Protein AF-A0A7W7YJX4-F1 (afdb_monomer_lite)

Structure (mmCIF, N/CA/C/O backbone):
data_AF-A0A7W7YJX4-F1
#
_entry.id   AF-A0A7W7YJX4-F1
#
loop_
_atom_site.group_PDB
_atom_site.id
_atom_site.type_symbol
_atom_site.label_atom_id
_atom_site.label_alt_id
_atom_site.label_comp_id
_atom_site.label_asym_id
_atom_site.label_entity_id
_atom_site.label_seq_id
_atom_site.pdbx_PDB_ins_code
_atom_site.Cartn_x
_atom_site.Cartn_y
_atom_site.Cartn_z
_atom_site.occupancy
_atom_site.B_iso_or_equiv
_atom_site.auth_seq_id
_atom_site.auth_comp_id
_atom_site.auth_asym_id
_atom_site.auth_atom_id
_atom_site.pdbx_PDB_model_num
ATOM 1 N N . MET A 1 1 ? 56.963 -12.814 -89.795 1.00 58.00 1 MET A N 1
ATOM 2 C CA . MET A 1 1 ? 56.576 -13.390 -88.481 1.00 58.00 1 MET A CA 1
ATOM 3 C C . MET A 1 1 ? 56.729 -12.424 -87.302 1.00 58.00 1 MET A C 1
ATOM 5 O O . MET A 1 1 ? 55.855 -12.429 -86.449 1.00 58.00 1 MET A O 1
ATOM 9 N N . LYS A 1 2 ? 57.762 -11.563 -87.238 1.00 63.22 2 LYS A N 1
ATOM 10 C CA . LYS A 1 2 ? 57.972 -10.649 -86.092 1.00 63.22 2 LYS A CA 1
ATOM 11 C C . LYS A 1 2 ? 56.868 -9.584 -85.883 1.00 63.22 2 LYS A C 1
ATOM 13 O O . LYS A 1 2 ? 56.590 -9.249 -84.741 1.00 63.22 2 LYS A O 1
ATOM 18 N N . SER A 1 3 ? 56.194 -9.100 -86.937 1.00 68.69 3 SER A N 1
ATOM 19 C CA . SER A 1 3 ? 55.115 -8.096 -86.794 1.00 68.69 3 SER A CA 1
ATOM 20 C C . SER A 1 3 ? 53.790 -8.674 -86.276 1.00 68.69 3 SER A C 1
ATOM 22 O O . SER A 1 3 ? 53.101 -8.020 -85.501 1.00 68.69 3 SER A O 1
ATOM 24 N N . ILE A 1 4 ? 53.457 -9.917 -86.637 1.00 78.06 4 ILE A N 1
ATOM 25 C CA . ILE A 1 4 ? 52.236 -10.606 -86.178 1.00 78.06 4 ILE A CA 1
ATOM 26 C C . ILE A 1 4 ? 52.312 -10.882 -84.669 1.00 78.06 4 ILE A C 1
ATOM 28 O O . ILE A 1 4 ? 51.326 -10.713 -83.956 1.00 78.06 4 ILE A O 1
ATOM 32 N N . LEU A 1 5 ? 53.502 -11.231 -84.168 1.00 78.00 5 LEU A N 1
ATOM 33 C CA . LEU A 1 5 ? 53.732 -11.457 -82.740 1.00 78.00 5 LEU A CA 1
ATOM 34 C C . LEU A 1 5 ? 53.551 -10.170 -81.911 1.00 78.00 5 LEU A C 1
ATOM 36 O O . LEU A 1 5 ? 52.996 -10.216 -80.817 1.00 78.00 5 LEU A O 1
ATOM 40 N N . GLY A 1 6 ? 53.968 -9.017 -82.450 1.00 80.88 6 GLY A N 1
ATOM 41 C CA . GLY A 1 6 ? 53.781 -7.713 -81.804 1.00 80.88 6 GLY A CA 1
ATOM 42 C C . GLY A 1 6 ? 52.311 -7.293 -81.715 1.00 80.88 6 GLY A C 1
ATOM 43 O O . GLY A 1 6 ? 51.876 -6.803 -80.677 1.00 80.88 6 GLY A O 1
ATOM 44 N N . ILE A 1 7 ? 51.520 -7.553 -82.761 1.00 82.44 7 ILE A N 1
ATOM 45 C CA . ILE A 1 7 ? 50.076 -7.264 -82.760 1.00 82.44 7 ILE A CA 1
ATOM 46 C C . ILE A 1 7 ? 49.347 -8.153 -81.742 1.00 82.44 7 ILE A C 1
ATOM 48 O O . ILE A 1 7 ? 48.530 -7.651 -80.972 1.00 82.44 7 ILE A O 1
ATOM 52 N N . LEU A 1 8 ? 49.681 -9.446 -81.678 1.00 82.94 8 LEU A N 1
ATOM 53 C CA . LEU A 1 8 ? 49.128 -10.360 -80.671 1.00 82.94 8 LEU A CA 1
ATOM 54 C C . LEU A 1 8 ? 49.456 -9.915 -79.240 1.00 82.94 8 LEU A C 1
ATOM 56 O O . LEU A 1 8 ? 48.588 -9.974 -78.372 1.00 82.94 8 LEU A O 1
ATOM 60 N N . PHE A 1 9 ? 50.671 -9.416 -78.999 1.00 86.00 9 PHE A N 1
ATOM 61 C CA . PHE A 1 9 ? 51.060 -8.886 -77.693 1.00 86.00 9 PHE A CA 1
ATOM 62 C C . PHE A 1 9 ? 50.264 -7.627 -77.311 1.00 86.00 9 PHE A C 1
ATOM 64 O O . PHE A 1 9 ? 49.789 -7.521 -76.181 1.00 86.00 9 PHE A O 1
ATOM 71 N N . CYS A 1 10 ? 50.033 -6.707 -78.254 1.00 83.75 10 CYS A N 1
ATOM 72 C CA . CYS A 1 10 ? 49.199 -5.525 -78.014 1.00 83.75 10 CYS A CA 1
ATOM 73 C C . CYS A 1 10 ? 47.734 -5.891 -77.724 1.00 83.75 10 CYS A C 1
ATOM 75 O O . CYS A 1 10 ? 47.141 -5.342 -76.797 1.00 83.75 10 CYS A O 1
ATOM 77 N N . VAL A 1 11 ? 47.155 -6.846 -78.462 1.00 85.94 11 VAL A N 1
ATOM 78 C CA . VAL A 1 11 ? 45.783 -7.325 -78.210 1.00 85.94 11 VAL A CA 1
ATOM 79 C C . VAL A 1 11 ? 45.684 -8.011 -76.845 1.00 85.94 11 VAL A C 1
ATOM 81 O O . VAL A 1 11 ? 44.721 -7.778 -76.115 1.00 85.94 11 VAL A O 1
ATOM 84 N N . ALA A 1 12 ? 46.695 -8.794 -76.457 1.00 86.81 12 ALA A N 1
ATOM 85 C CA . ALA A 1 12 ? 46.754 -9.418 -75.138 1.00 86.81 12 ALA A CA 1
ATOM 86 C C . ALA A 1 12 ? 46.853 -8.381 -74.005 1.00 86.81 12 ALA A C 1
ATOM 88 O O . ALA A 1 12 ? 46.159 -8.518 -73.001 1.00 86.81 12 ALA A O 1
ATOM 89 N N . LEU A 1 13 ? 47.649 -7.317 -74.173 1.00 87.25 13 LEU A N 1
ATOM 90 C CA . LEU A 1 13 ? 47.763 -6.229 -73.193 1.00 87.25 13 LEU A CA 1
ATOM 91 C C . LEU A 1 13 ? 46.453 -5.456 -73.019 1.00 87.25 13 LEU A C 1
ATOM 93 O O . LEU A 1 13 ? 46.020 -5.220 -71.890 1.00 87.25 13 LEU A O 1
ATOM 97 N N . VAL A 1 14 ? 45.794 -5.099 -74.125 1.00 88.00 14 VAL A N 1
ATOM 98 C CA . VAL A 1 14 ? 44.499 -4.403 -74.081 1.00 88.00 14 VAL A CA 1
ATOM 99 C C . VAL A 1 14 ? 43.436 -5.310 -73.456 1.00 88.00 14 VAL A C 1
ATOM 101 O O . VAL A 1 14 ? 42.735 -4.881 -72.539 1.00 88.00 14 VAL A O 1
ATOM 104 N N . GLY A 1 15 ? 43.376 -6.583 -73.857 1.00 86.81 15 GLY A N 1
ATOM 105 C CA . GLY A 1 15 ? 42.466 -7.570 -73.274 1.00 86.81 15 GLY A CA 1
ATOM 106 C C . GLY A 1 15 ? 42.687 -7.773 -71.773 1.00 86.81 15 GLY A C 1
ATOM 107 O O . GLY A 1 15 ? 41.724 -7.789 -71.008 1.00 86.81 15 GLY A O 1
ATOM 108 N N . PHE A 1 16 ? 43.946 -7.846 -71.331 1.00 88.44 16 PHE A N 1
ATOM 109 C CA . PHE A 1 16 ? 44.288 -7.972 -69.916 1.00 88.44 16 PHE A CA 1
ATOM 110 C C . PHE A 1 16 ? 43.885 -6.727 -69.115 1.00 88.44 16 PHE A C 1
ATOM 112 O O . PHE A 1 16 ? 43.260 -6.868 -68.068 1.00 88.44 16 PHE A O 1
ATOM 119 N N . SER A 1 17 ? 44.148 -5.517 -69.627 1.00 85.69 17 SER A N 1
ATOM 120 C CA . SER A 1 17 ? 43.742 -4.267 -68.960 1.00 85.69 17 SER A CA 1
ATOM 121 C C . SER A 1 17 ? 42.221 -4.111 -68.834 1.00 85.69 17 SER A C 1
ATOM 123 O O . SER A 1 17 ? 41.718 -3.622 -67.823 1.00 85.69 17 SER A O 1
ATOM 125 N N . PHE A 1 18 ? 41.468 -4.563 -69.838 1.00 88.38 18 PHE A N 1
ATOM 126 C CA . PHE A 1 18 ? 40.011 -4.510 -69.806 1.00 88.38 18 PHE A CA 1
ATOM 127 C C . PHE A 1 18 ? 39.441 -5.554 -68.838 1.00 88.38 18 PHE A C 1
ATOM 129 O O . PHE A 1 18 ? 38.488 -5.280 -68.108 1.00 88.38 18 PHE A O 1
ATOM 136 N N . PHE A 1 19 ? 40.062 -6.735 -68.776 1.00 88.62 19 PHE A N 1
ATOM 137 C CA . PHE A 1 19 ? 39.695 -7.783 -67.832 1.00 88.62 19 PHE A CA 1
ATOM 138 C C . PHE A 1 19 ? 39.948 -7.371 -66.375 1.00 88.62 19 PHE A C 1
ATOM 140 O O . PHE A 1 19 ? 39.079 -7.582 -65.528 1.00 88.62 19 PHE A O 1
ATOM 147 N N . THR A 1 20 ? 41.092 -6.746 -66.069 1.00 87.25 20 THR A N 1
ATOM 148 C CA . THR A 1 20 ? 41.366 -6.237 -64.715 1.00 87.25 20 THR A CA 1
ATOM 149 C C . THR A 1 20 ? 40.401 -5.118 -64.334 1.00 87.25 20 THR A C 1
ATOM 151 O O . THR A 1 20 ? 39.835 -5.165 -63.246 1.00 87.25 20 THR A O 1
ATOM 154 N N . TYR A 1 21 ? 40.108 -4.190 -65.250 1.00 88.94 21 TYR A N 1
ATOM 155 C CA . TYR A 1 21 ? 39.114 -3.135 -65.030 1.00 88.94 21 TYR A CA 1
ATOM 156 C C . TYR A 1 21 ? 37.711 -3.690 -64.726 1.00 88.94 21 TYR A C 1
ATOM 158 O O . TYR A 1 21 ? 37.055 -3.254 -63.778 1.00 88.94 21 TYR A O 1
ATOM 166 N N . LEU A 1 22 ? 37.246 -4.681 -65.496 1.00 87.56 22 LEU A N 1
ATOM 167 C CA . LEU A 1 22 ? 35.957 -5.336 -65.249 1.00 87.56 22 LEU A CA 1
ATOM 168 C C . LEU A 1 22 ? 35.932 -6.073 -63.906 1.00 87.56 22 LEU A C 1
ATOM 170 O O . LEU A 1 22 ? 34.927 -6.013 -63.195 1.00 87.56 22 LEU A O 1
ATOM 174 N N . LYS A 1 23 ? 37.029 -6.747 -63.546 1.00 85.12 23 LYS A N 1
ATOM 175 C CA . LYS A 1 23 ? 37.149 -7.463 -62.273 1.00 85.12 23 LYS A CA 1
ATOM 176 C C . LYS A 1 23 ? 37.121 -6.499 -61.085 1.00 85.12 23 LYS A C 1
ATOM 178 O O . LYS A 1 23 ? 36.384 -6.753 -60.134 1.00 85.12 23 LYS A O 1
ATOM 183 N N . ASP A 1 24 ? 37.829 -5.375 -61.167 1.00 87.62 24 ASP A N 1
ATOM 184 C CA . ASP A 1 24 ? 37.809 -4.337 -60.131 1.00 87.62 24 ASP A CA 1
ATOM 185 C C . ASP A 1 24 ? 36.413 -3.722 -59.988 1.00 87.62 24 ASP A C 1
ATOM 187 O O . ASP A 1 24 ? 35.899 -3.618 -58.874 1.00 87.62 24 ASP A O 1
ATOM 191 N N . LYS A 1 25 ? 35.720 -3.436 -61.100 1.00 84.69 25 LYS A N 1
ATOM 192 C CA . LYS A 1 25 ? 34.332 -2.941 -61.066 1.00 84.69 25 LYS A CA 1
ATOM 193 C C . LYS A 1 25 ? 33.359 -3.934 -60.430 1.00 84.69 25 LYS A C 1
ATOM 195 O O . LYS A 1 25 ? 32.453 -3.525 -59.701 1.00 84.69 25 LYS A O 1
ATOM 200 N N . GLN A 1 26 ? 33.535 -5.231 -60.673 1.00 84.25 26 GLN A N 1
ATOM 201 C CA . GLN A 1 26 ? 32.725 -6.269 -60.033 1.00 84.25 26 GLN A CA 1
ATOM 202 C C . GLN A 1 26 ? 33.026 -6.396 -58.535 1.00 84.25 26 GLN A C 1
ATOM 204 O O . GLN A 1 26 ? 32.085 -6.537 -57.752 1.00 84.25 26 GLN A O 1
ATOM 209 N N . MET A 1 27 ? 34.297 -6.296 -58.129 1.00 82.81 27 MET A N 1
ATOM 210 C CA . MET A 1 27 ? 34.681 -6.337 -56.715 1.00 82.81 27 MET A CA 1
ATOM 211 C C . MET A 1 27 ? 34.204 -5.102 -55.940 1.00 82.81 27 MET A C 1
ATOM 213 O O . MET A 1 27 ? 33.687 -5.239 -54.831 1.00 82.81 27 MET A O 1
ATOM 217 N N . GLU A 1 28 ? 34.300 -3.904 -56.523 1.00 84.31 28 GLU A N 1
ATOM 218 C CA . GLU A 1 28 ? 33.730 -2.680 -55.944 1.00 84.31 28 GLU A CA 1
ATOM 219 C C . GLU A 1 28 ? 32.212 -2.827 -55.759 1.00 84.31 28 GLU A C 1
ATOM 221 O O . GLU A 1 28 ? 31.674 -2.562 -54.681 1.00 84.31 28 GLU A O 1
ATOM 226 N N . ALA A 1 29 ? 31.509 -3.329 -56.780 1.00 83.06 29 ALA A N 1
ATOM 227 C CA . ALA A 1 29 ? 30.068 -3.547 -56.710 1.00 83.06 29 ALA A CA 1
ATOM 228 C C . ALA A 1 29 ? 29.676 -4.596 -55.652 1.00 83.06 29 ALA A C 1
ATOM 230 O O . ALA A 1 29 ? 28.657 -4.427 -54.973 1.00 83.06 29 ALA A O 1
ATOM 231 N N . SER A 1 30 ? 30.461 -5.666 -55.471 1.00 83.25 30 SER A N 1
ATOM 232 C CA . SER A 1 30 ? 30.202 -6.657 -54.420 1.00 83.25 30 SER A CA 1
ATOM 233 C C . SER A 1 30 ? 30.472 -6.096 -53.025 1.00 83.25 30 SER A C 1
ATOM 235 O O . SER A 1 30 ? 29.646 -6.291 -52.135 1.00 83.25 30 SER A O 1
ATOM 237 N N . GLN A 1 31 ? 31.552 -5.330 -52.839 1.00 87.56 31 GLN A N 1
ATOM 238 C CA . GLN A 1 31 ? 31.862 -4.690 -51.557 1.00 87.56 31 GLN A CA 1
ATOM 239 C C . GLN A 1 31 ? 30.783 -3.680 -51.152 1.00 87.56 31 GLN A C 1
ATOM 241 O O . GLN A 1 31 ? 30.315 -3.712 -50.014 1.00 87.56 31 GLN A O 1
ATOM 246 N N . VAL A 1 32 ? 30.314 -2.839 -52.081 1.00 87.44 32 VAL A N 1
ATOM 247 C CA . VAL A 1 32 ? 29.220 -1.888 -51.818 1.00 87.44 32 VAL A CA 1
ATOM 248 C C . VAL A 1 32 ? 27.918 -2.621 -51.478 1.00 87.44 32 VAL A C 1
ATOM 250 O O . VAL A 1 32 ? 27.199 -2.223 -50.561 1.00 87.44 32 VAL A O 1
ATOM 253 N N . ARG A 1 33 ? 27.602 -3.735 -52.151 1.00 87.31 33 ARG A N 1
ATOM 254 C CA . ARG A 1 33 ? 26.425 -4.551 -51.802 1.00 87.31 33 ARG A CA 1
ATOM 255 C C . ARG A 1 33 ? 26.542 -5.167 -50.413 1.00 87.31 33 ARG A C 1
ATOM 257 O O . ARG A 1 33 ? 25.553 -5.194 -49.681 1.00 87.31 33 ARG A O 1
ATOM 264 N N . GLU A 1 34 ? 27.719 -5.655 -50.039 1.00 87.31 34 GLU A N 1
ATOM 265 C CA . GLU A 1 34 ? 27.953 -6.220 -48.711 1.00 87.31 34 GLU A CA 1
ATOM 266 C C . GLU A 1 34 ? 27.861 -5.166 -47.609 1.00 87.31 34 GLU A C 1
ATOM 268 O O . GLU A 1 34 ? 27.189 -5.406 -46.604 1.00 87.31 34 GLU A O 1
ATOM 273 N N . THR A 1 35 ? 28.461 -3.989 -47.791 1.00 89.44 35 THR A N 1
ATOM 274 C CA . THR A 1 35 ? 28.366 -2.897 -46.811 1.00 89.44 35 THR A CA 1
ATOM 275 C C . THR A 1 35 ? 26.930 -2.403 -46.676 1.00 89.44 35 THR A C 1
ATOM 277 O O . THR A 1 35 ? 26.448 -2.255 -45.554 1.00 89.44 35 THR A O 1
ATOM 280 N N . THR A 1 36 ? 26.199 -2.269 -47.786 1.00 88.50 36 THR A N 1
ATOM 281 C CA . THR A 1 36 ? 24.777 -1.890 -47.772 1.00 88.50 36 THR A CA 1
ATOM 282 C C . THR A 1 36 ? 23.919 -2.954 -47.079 1.00 88.50 36 THR A C 1
ATOM 284 O O . THR A 1 36 ? 23.058 -2.622 -46.267 1.00 88.50 36 THR A O 1
ATOM 287 N N . ARG A 1 37 ? 24.173 -4.252 -47.318 1.00 90.62 37 ARG A N 1
ATOM 288 C CA . ARG A 1 37 ? 23.489 -5.350 -46.607 1.00 90.62 37 ARG A CA 1
ATOM 289 C C . ARG A 1 37 ? 23.788 -5.337 -45.112 1.00 90.62 37 ARG A C 1
ATOM 291 O O . ARG A 1 37 ? 22.873 -5.528 -44.316 1.00 90.62 37 ARG A O 1
ATOM 298 N N . ARG A 1 38 ? 25.041 -5.094 -44.720 1.00 88.06 38 ARG A N 1
ATOM 299 C CA . ARG A 1 38 ? 25.422 -4.965 -43.305 1.00 88.06 38 ARG A CA 1
ATOM 300 C C . ARG A 1 38 ? 24.718 -3.776 -42.659 1.00 88.06 38 ARG A C 1
ATOM 302 O O . ARG A 1 38 ? 24.137 -3.946 -41.594 1.00 88.06 38 ARG A O 1
ATOM 309 N N . GLN A 1 39 ? 24.691 -2.617 -43.316 1.00 88.75 39 GLN A N 1
ATOM 310 C CA . GLN A 1 39 ? 23.973 -1.437 -42.826 1.00 88.75 39 GLN A CA 1
ATOM 311 C C . GLN A 1 39 ? 22.463 -1.681 -42.707 1.00 88.75 39 GLN A C 1
ATOM 313 O O . GLN A 1 39 ? 21.868 -1.307 -41.700 1.00 88.75 39 GLN A O 1
ATOM 318 N N . LEU A 1 40 ? 21.849 -2.362 -43.680 1.00 92.38 40 LEU A N 1
ATOM 319 C CA . LEU A 1 40 ? 20.436 -2.743 -43.623 1.00 92.38 40 LEU A CA 1
ATOM 320 C C . LEU A 1 40 ? 20.154 -3.721 -42.473 1.00 92.38 40 LEU A C 1
ATOM 322 O O . LEU A 1 40 ? 19.141 -3.609 -41.792 1.00 92.38 40 LEU A O 1
ATOM 326 N N . ASN A 1 41 ? 21.036 -4.692 -42.245 1.00 92.25 41 ASN A N 1
ATOM 327 C CA . ASN A 1 41 ? 20.870 -5.632 -41.142 1.00 92.25 41 ASN A CA 1
ATOM 328 C C . ASN A 1 41 ? 21.018 -4.928 -39.790 1.00 92.25 41 ASN A C 1
ATOM 330 O O . ASN A 1 41 ? 20.187 -5.147 -38.917 1.00 92.25 41 ASN A O 1
ATOM 334 N N . LEU A 1 42 ? 21.998 -4.030 -39.646 1.00 92.06 42 LEU A N 1
ATOM 335 C CA . LEU A 1 42 ? 22.171 -3.214 -38.441 1.00 92.06 42 LEU A CA 1
ATOM 336 C C . LEU A 1 42 ? 20.973 -2.288 -38.188 1.00 92.06 42 LEU A C 1
ATOM 338 O O . LEU A 1 42 ? 20.550 -2.122 -37.046 1.00 92.06 42 LEU A O 1
ATOM 342 N N . SER A 1 43 ? 20.395 -1.693 -39.235 1.00 90.56 43 SER A N 1
ATOM 343 C CA . SER A 1 43 ? 19.204 -0.853 -39.080 1.00 90.56 43 SER A CA 1
ATOM 344 C C . SER A 1 43 ? 17.970 -1.678 -38.711 1.00 90.56 43 SER A C 1
ATOM 346 O O . SER A 1 43 ? 17.192 -1.253 -37.857 1.00 90.56 43 SER A O 1
ATOM 348 N N . LYS A 1 44 ? 17.817 -2.885 -39.272 1.00 92.25 44 LYS A N 1
ATOM 349 C CA . LYS A 1 44 ? 16.759 -3.833 -38.891 1.00 92.25 44 LYS A CA 1
ATOM 350 C C . LYS A 1 44 ? 16.878 -4.280 -37.436 1.00 92.25 44 LYS A C 1
ATOM 352 O O . LYS A 1 44 ? 15.869 -4.275 -36.737 1.00 92.25 44 LYS A O 1
ATOM 357 N N . THR A 1 45 ? 18.076 -4.630 -36.966 1.00 92.00 45 THR A N 1
ATOM 358 C CA . THR A 1 45 ? 18.281 -5.010 -35.559 1.00 92.00 45 THR A CA 1
ATOM 359 C C . THR A 1 45 ? 18.013 -3.828 -34.634 1.00 92.00 45 THR A C 1
ATOM 361 O O . THR A 1 45 ? 17.256 -3.968 -33.683 1.00 92.00 45 THR A O 1
ATOM 364 N N . ALA A 1 46 ? 18.505 -2.631 -34.970 1.00 87.69 46 ALA A N 1
ATOM 365 C CA . ALA A 1 46 ? 18.238 -1.426 -34.184 1.00 87.69 46 ALA A CA 1
ATOM 366 C C . ALA A 1 46 ? 16.738 -1.072 -34.122 1.00 87.69 46 ALA A C 1
ATOM 368 O O . ALA A 1 46 ? 16.253 -0.592 -33.095 1.00 87.69 46 ALA A O 1
ATOM 369 N N . LEU A 1 47 ? 15.988 -1.307 -35.204 1.00 92.25 47 LEU A N 1
ATOM 370 C CA . LEU A 1 47 ? 14.531 -1.150 -35.226 1.00 92.25 47 LEU A CA 1
ATOM 371 C C . LEU A 1 47 ? 13.831 -2.179 -34.333 1.00 92.25 47 LEU A C 1
ATOM 373 O O . LEU A 1 47 ? 12.937 -1.798 -33.577 1.00 92.25 47 LEU A O 1
ATOM 377 N N . ALA A 1 48 ? 14.243 -3.448 -34.386 1.00 90.00 48 ALA A N 1
ATOM 378 C CA . ALA A 1 48 ? 13.698 -4.501 -33.529 1.00 90.00 48 ALA A CA 1
ATOM 379 C C . ALA A 1 48 ? 13.960 -4.212 -32.041 1.00 90.00 48 ALA A C 1
ATOM 381 O O . ALA A 1 48 ? 13.037 -4.273 -31.225 1.00 90.00 48 ALA A O 1
ATOM 382 N N . ASP A 1 49 ? 15.179 -3.789 -31.701 1.00 87.62 49 ASP A N 1
ATOM 383 C CA . ASP A 1 49 ? 15.555 -3.416 -30.337 1.00 87.62 49 ASP A CA 1
ATOM 384 C C . ASP A 1 49 ? 14.716 -2.235 -29.839 1.00 87.62 49 ASP A C 1
ATOM 386 O O . ASP A 1 49 ? 14.130 -2.298 -28.756 1.00 87.62 49 ASP A O 1
ATOM 390 N N . ARG A 1 50 ? 14.564 -1.180 -30.654 1.00 88.19 50 ARG A N 1
ATOM 391 C CA . ARG A 1 50 ? 13.687 -0.044 -30.320 1.00 88.19 50 ARG A CA 1
ATOM 392 C C . ARG A 1 50 ? 12.237 -0.470 -30.128 1.00 88.19 50 ARG A C 1
ATOM 394 O O . ARG A 1 50 ? 11.582 0.045 -29.225 1.00 88.19 50 ARG A O 1
ATOM 401 N N . HIS A 1 51 ? 11.734 -1.390 -30.946 1.00 90.88 51 HIS A N 1
ATOM 402 C CA . HIS A 1 51 ? 10.372 -1.891 -30.805 1.00 90.88 51 HIS A CA 1
ATOM 403 C C . HIS A 1 51 ? 10.183 -2.617 -29.468 1.00 90.88 51 HIS A C 1
ATOM 405 O O . HIS A 1 51 ? 9.277 -2.273 -28.710 1.00 90.88 51 HIS A O 1
ATOM 411 N N . SER A 1 52 ? 11.102 -3.523 -29.120 1.00 87.81 52 SER A N 1
ATOM 412 C CA . SER A 1 52 ? 11.076 -4.223 -27.829 1.00 87.81 52 SER A CA 1
ATOM 413 C C . SER A 1 52 ? 11.172 -3.256 -26.640 1.00 87.81 52 SER A C 1
ATOM 415 O O . SER A 1 52 ? 10.454 -3.392 -25.647 1.00 87.81 52 SER A O 1
ATOM 417 N N . TYR A 1 53 ? 11.990 -2.208 -26.760 1.00 87.06 53 TYR A N 1
ATOM 418 C CA . TYR A 1 53 ? 12.117 -1.180 -25.735 1.00 87.06 53 TYR A CA 1
ATOM 419 C C . TYR A 1 53 ? 10.806 -0.401 -25.544 1.00 87.06 53 TYR A C 1
ATOM 421 O O . TYR A 1 53 ? 10.364 -0.193 -24.416 1.00 87.06 53 TYR A O 1
ATOM 429 N N . VAL A 1 54 ? 10.122 -0.037 -26.631 1.00 90.00 54 VAL A N 1
ATOM 430 C CA . VAL A 1 54 ? 8.805 0.616 -26.557 1.00 90.00 54 VAL A CA 1
ATOM 431 C C . VAL A 1 54 ? 7.757 -0.300 -25.919 1.00 90.00 54 VAL A C 1
ATOM 433 O O . VAL A 1 54 ? 6.954 0.166 -25.111 1.00 90.00 54 VAL A O 1
ATOM 436 N N . GLU A 1 55 ? 7.760 -1.598 -26.225 1.00 88.25 55 GLU A N 1
ATOM 437 C CA . GLU A 1 55 ? 6.844 -2.550 -25.586 1.00 88.25 55 GLU A CA 1
ATOM 438 C C . GLU A 1 55 ? 7.087 -2.678 -24.081 1.00 88.25 55 GLU A C 1
ATOM 440 O O . GLU A 1 55 ? 6.137 -2.662 -23.296 1.00 88.25 55 GLU A O 1
ATOM 445 N N . THR A 1 56 ? 8.348 -2.769 -23.654 1.00 86.75 56 THR A N 1
ATOM 446 C CA . THR A 1 56 ? 8.680 -2.836 -22.220 1.00 86.75 56 THR A CA 1
ATOM 447 C C . THR A 1 56 ? 8.269 -1.559 -21.485 1.00 86.75 56 THR A C 1
ATOM 449 O O . THR A 1 56 ? 7.693 -1.641 -20.399 1.00 86.75 56 THR A O 1
ATOM 452 N N . LEU A 1 57 ? 8.454 -0.387 -22.102 1.00 85.69 57 LEU A N 1
ATOM 453 C CA . LEU A 1 57 ? 7.957 0.896 -21.595 1.00 85.69 57 LEU A CA 1
ATOM 454 C C . LEU A 1 57 ? 6.433 0.919 -21.452 1.00 85.69 57 LEU A C 1
ATOM 456 O O . LEU A 1 57 ? 5.932 1.339 -20.409 1.00 85.69 57 LEU A O 1
ATOM 460 N N . LYS A 1 58 ? 5.692 0.435 -22.457 1.00 87.88 58 LYS A N 1
ATOM 461 C CA . LYS A 1 58 ? 4.225 0.333 -22.383 1.00 87.88 58 LYS A CA 1
ATOM 462 C C . LYS A 1 58 ? 3.785 -0.552 -21.219 1.00 87.88 58 LYS A C 1
ATOM 464 O O . LYS A 1 58 ? 2.953 -0.125 -20.425 1.00 87.88 58 LYS A O 1
ATOM 469 N N . ARG A 1 59 ? 4.397 -1.729 -21.053 1.00 85.81 59 ARG A N 1
ATOM 470 C CA . ARG A 1 59 ? 4.100 -2.629 -19.922 1.00 85.81 59 ARG A CA 1
ATOM 471 C C . ARG A 1 59 ? 4.390 -1.970 -18.574 1.00 85.81 59 ARG A C 1
ATOM 473 O O . ARG A 1 59 ? 3.599 -2.099 -17.642 1.00 85.81 59 ARG A O 1
ATOM 480 N N . HIS A 1 60 ? 5.500 -1.239 -18.462 1.00 82.06 60 HIS A N 1
ATOM 481 C CA . HIS A 1 60 ? 5.820 -0.492 -17.246 1.00 82.06 60 HIS A CA 1
ATOM 482 C C . HIS A 1 60 ? 4.795 0.602 -16.946 1.00 82.06 60 HIS A C 1
ATOM 484 O O . HIS A 1 60 ? 4.386 0.740 -15.793 1.00 82.06 60 HIS A O 1
ATOM 490 N N . TYR A 1 61 ? 4.356 1.339 -17.965 1.00 88.88 61 TYR A N 1
ATOM 491 C CA . TYR A 1 61 ? 3.331 2.367 -17.819 1.00 88.88 61 TYR A CA 1
ATOM 492 C C . TYR A 1 61 ? 1.982 1.775 -17.391 1.00 88.88 61 TYR A C 1
ATOM 494 O O . TYR A 1 61 ? 1.362 2.267 -16.451 1.00 88.88 61 TYR A O 1
ATOM 502 N N . GLU A 1 62 ? 1.548 0.679 -18.015 1.00 85.31 62 GLU A N 1
ATOM 503 C CA . GLU A 1 62 ? 0.316 -0.021 -17.635 1.00 85.31 62 GLU A CA 1
ATOM 504 C C . GLU A 1 62 ? 0.362 -0.519 -16.188 1.00 85.31 62 GLU A C 1
ATOM 506 O O . GLU A 1 62 ? -0.611 -0.369 -15.448 1.00 85.31 62 GLU A O 1
ATOM 511 N N . LEU A 1 63 ? 1.501 -1.064 -15.752 1.00 86.50 63 LEU A N 1
ATOM 512 C CA . LEU A 1 63 ? 1.683 -1.514 -14.375 1.00 86.50 63 LEU A CA 1
ATOM 513 C C . LEU A 1 63 ? 1.650 -0.337 -13.391 1.00 86.50 63 LEU A C 1
ATOM 515 O O . LEU A 1 63 ? 0.995 -0.427 -12.355 1.00 86.50 63 LEU A O 1
ATOM 519 N N . GLN A 1 64 ? 2.305 0.780 -13.718 1.00 79.31 64 GLN A N 1
ATOM 520 C CA . GLN A 1 64 ? 2.249 1.995 -12.901 1.00 79.31 64 GLN A CA 1
ATOM 521 C C . GLN A 1 64 ? 0.831 2.554 -12.797 1.00 79.31 64 GLN A C 1
ATOM 523 O O . GLN A 1 64 ? 0.418 2.939 -11.706 1.00 79.31 64 GLN A O 1
ATOM 528 N N . ARG A 1 65 ? 0.074 2.549 -13.897 1.00 84.81 65 ARG A N 1
ATOM 529 C CA . ARG A 1 65 ? -1.328 2.969 -13.901 1.00 84.81 65 ARG A CA 1
ATOM 530 C C . ARG A 1 65 ? -2.179 2.084 -12.992 1.00 84.81 65 ARG A C 1
ATOM 532 O O . ARG A 1 65 ? -2.863 2.604 -12.124 1.00 84.81 65 ARG A O 1
ATOM 539 N N . ARG A 1 66 ? -2.050 0.756 -13.096 1.00 80.12 66 ARG A N 1
ATOM 540 C CA . ARG A 1 66 ? -2.757 -0.181 -12.202 1.00 80.12 66 ARG A CA 1
ATOM 541 C C . ARG A 1 66 ? -2.412 0.039 -10.727 1.00 80.12 66 ARG A C 1
ATOM 543 O O . ARG A 1 66 ? -3.293 -0.038 -9.878 1.00 80.12 66 ARG A O 1
ATOM 550 N N . LEU A 1 67 ? -1.144 0.319 -10.414 1.00 78.31 67 LEU A N 1
ATOM 551 C CA . LEU A 1 67 ? -0.726 0.647 -9.047 1.00 78.31 67 LEU A CA 1
ATOM 552 C C . LEU A 1 67 ? -1.321 1.971 -8.562 1.00 78.31 67 LEU A C 1
ATOM 554 O O . LEU A 1 67 ? -1.676 2.077 -7.392 1.00 78.31 67 LEU A O 1
ATOM 558 N N . TYR A 1 68 ? -1.414 2.974 -9.434 1.00 82.94 68 TYR A N 1
ATOM 559 C CA . TYR A 1 68 ? -2.049 4.246 -9.107 1.00 82.94 68 TYR A CA 1
ATOM 560 C C . TYR A 1 68 ? -3.538 4.055 -8.802 1.00 82.94 68 TYR A C 1
ATOM 562 O O . TYR A 1 68 ? -3.975 4.432 -7.718 1.00 82.94 68 TYR A O 1
ATOM 570 N N . ASP A 1 69 ? -4.267 3.377 -9.690 1.00 77.06 69 ASP A N 1
ATOM 571 C CA . ASP A 1 69 ? -5.702 3.118 -9.535 1.00 77.06 69 ASP A CA 1
ATOM 572 C C . ASP A 1 69 ? -5.982 2.311 -8.249 1.00 77.06 69 ASP A C 1
ATOM 574 O O . ASP A 1 69 ? -6.865 2.652 -7.464 1.00 77.06 69 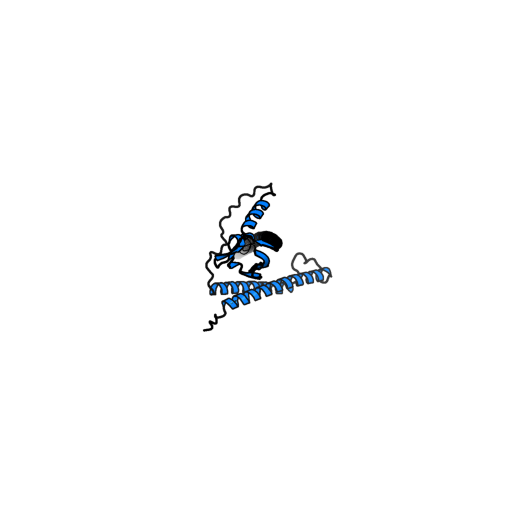ASP A O 1
ATOM 578 N N . SER A 1 70 ? -5.168 1.285 -7.966 1.00 77.12 70 SER A N 1
ATOM 579 C CA . SER A 1 70 ? -5.274 0.495 -6.730 1.00 77.12 70 SER A CA 1
ATOM 580 C C . SER A 1 70 ? -4.968 1.312 -5.471 1.00 77.12 70 SER A C 1
ATOM 582 O O . SER A 1 70 ? -5.672 1.184 -4.470 1.00 77.12 70 SER A O 1
ATOM 584 N N . ASN A 1 71 ? -3.943 2.167 -5.501 1.00 76.19 71 ASN A N 1
ATOM 585 C CA . ASN A 1 71 ? -3.632 3.036 -4.368 1.00 76.19 71 ASN A CA 1
ATOM 586 C C . ASN A 1 71 ? -4.735 4.066 -4.128 1.00 76.19 71 ASN A C 1
ATOM 588 O O . ASN A 1 71 ? -5.041 4.357 -2.975 1.00 76.19 71 ASN A O 1
ATOM 592 N N . GLN A 1 72 ? -5.338 4.601 -5.189 1.00 77.56 72 GLN A N 1
ATOM 593 C CA . GLN A 1 72 ? -6.453 5.529 -5.066 1.00 77.56 72 GLN A CA 1
ATOM 594 C C . GLN A 1 72 ? -7.662 4.848 -4.411 1.00 77.56 72 GLN A C 1
ATOM 596 O O . GLN A 1 72 ? -8.188 5.374 -3.432 1.00 77.56 72 GLN A O 1
ATOM 601 N N . ALA A 1 73 ? -8.009 3.631 -4.840 1.00 73.44 73 ALA A N 1
ATOM 602 C CA . ALA A 1 73 ? -9.066 2.845 -4.205 1.00 73.44 73 ALA A CA 1
ATOM 603 C C . ALA A 1 73 ? -8.781 2.562 -2.716 1.00 73.44 73 ALA A C 1
ATOM 605 O O . ALA A 1 73 ? -9.683 2.631 -1.886 1.00 73.44 73 ALA A O 1
ATOM 606 N N . LEU A 1 74 ? -7.522 2.297 -2.339 1.00 77.56 74 LEU A N 1
ATOM 607 C CA . LEU A 1 74 ? -7.139 2.126 -0.930 1.00 77.56 74 LEU A CA 1
ATOM 608 C C . LEU A 1 74 ? -7.269 3.418 -0.115 1.00 77.56 74 LEU A C 1
ATOM 610 O O . LEU A 1 74 ? -7.610 3.366 1.067 1.00 77.56 74 LEU A O 1
ATOM 614 N N . VAL A 1 75 ? -6.983 4.574 -0.716 1.00 76.19 75 VAL A N 1
ATOM 615 C CA . VAL A 1 75 ? -7.157 5.878 -0.062 1.00 76.19 75 VAL A CA 1
ATOM 616 C C . VAL A 1 75 ? -8.639 6.169 0.169 1.00 76.19 75 VAL A C 1
ATOM 618 O O . VAL A 1 75 ? -8.997 6.595 1.266 1.00 76.19 75 VAL A O 1
ATOM 621 N N . GLU A 1 76 ? -9.491 5.887 -0.814 1.00 75.06 76 GLU A N 1
ATOM 622 C CA . GLU A 1 76 ? -10.948 6.024 -0.703 1.00 75.06 76 GLU A CA 1
ATOM 623 C C . GLU A 1 76 ? -11.530 5.046 0.330 1.00 75.06 76 GLU A C 1
ATOM 625 O O . GLU A 1 76 ? -12.284 5.442 1.214 1.00 75.06 76 GLU A O 1
ATOM 630 N N . ALA A 1 77 ? -11.108 3.780 0.320 1.00 70.06 77 ALA A N 1
ATOM 631 C CA . ALA A 1 77 ? -11.520 2.818 1.341 1.00 70.06 77 ALA A CA 1
ATOM 632 C C . ALA A 1 77 ? -11.102 3.273 2.749 1.00 70.06 77 ALA A C 1
ATOM 634 O O . ALA A 1 77 ? -11.873 3.171 3.704 1.00 70.06 77 ALA A O 1
ATOM 635 N N . ARG A 1 78 ? -9.892 3.831 2.889 1.00 74.94 78 ARG A N 1
ATOM 636 C CA . ARG A 1 78 ? -9.414 4.366 4.166 1.00 74.94 78 ARG A CA 1
ATOM 637 C C . ARG A 1 78 ? -10.238 5.564 4.634 1.00 74.94 78 ARG A C 1
ATOM 639 O O . ARG A 1 78 ? -10.506 5.648 5.829 1.00 74.94 78 ARG A O 1
ATOM 646 N N . SER A 1 79 ? -10.615 6.486 3.749 1.00 73.56 79 SER A N 1
ATOM 647 C CA . SER A 1 79 ? -11.439 7.635 4.146 1.00 73.56 79 SER A CA 1
ATOM 648 C C . SER A 1 79 ? -12.826 7.191 4.614 1.00 73.56 79 SER A C 1
ATOM 650 O O . SER A 1 79 ? -13.297 7.680 5.639 1.00 73.56 79 SER A O 1
ATOM 652 N N . VAL A 1 80 ? -13.423 6.200 3.945 1.00 75.69 80 VAL A N 1
ATOM 653 C CA . VAL A 1 80 ? -14.692 5.586 4.364 1.00 75.69 80 VAL A CA 1
ATOM 654 C C . VAL A 1 80 ? -14.557 4.901 5.726 1.00 75.69 80 VAL A C 1
ATOM 656 O O . VAL A 1 80 ? -15.398 5.115 6.596 1.00 75.69 80 VAL A O 1
ATOM 659 N N . MET A 1 81 ? -13.484 4.137 5.963 1.00 70.06 81 MET A N 1
ATOM 660 C CA . MET A 1 81 ? -13.247 3.506 7.269 1.00 70.06 81 MET A CA 1
ATOM 661 C C . MET A 1 81 ? -13.085 4.524 8.400 1.00 70.06 81 MET A C 1
ATOM 663 O O . MET A 1 81 ? -13.594 4.294 9.492 1.00 70.06 81 MET A O 1
ATOM 667 N N . VAL A 1 82 ? -12.388 5.639 8.157 1.00 77.00 82 VAL A N 1
ATOM 668 C CA . VAL A 1 82 ? -12.248 6.712 9.156 1.00 77.00 82 VAL A CA 1
ATOM 669 C C . VAL A 1 82 ? -13.614 7.322 9.472 1.00 77.00 82 VAL A C 1
ATOM 671 O O . VAL A 1 82 ? -13.974 7.403 10.640 1.00 77.00 82 VAL A O 1
ATOM 674 N N . ALA A 1 83 ? -14.409 7.652 8.450 1.00 75.25 83 ALA A N 1
ATOM 675 C CA . ALA A 1 83 ? -15.748 8.205 8.645 1.00 75.25 83 ALA A CA 1
ATOM 676 C C . ALA A 1 83 ? -16.681 7.246 9.408 1.00 75.25 83 ALA A C 1
ATOM 678 O O . ALA A 1 83 ? -17.415 7.673 10.298 1.00 75.25 83 ALA A O 1
ATOM 679 N N . LEU A 1 84 ? -16.630 5.945 9.099 1.00 74.75 84 LEU A N 1
ATOM 680 C CA . LEU A 1 84 ? -17.374 4.916 9.831 1.00 74.75 84 LEU A CA 1
ATOM 681 C C . LEU A 1 84 ? -16.919 4.814 11.287 1.00 74.75 84 LEU A C 1
ATOM 683 O O . LEU A 1 84 ? -17.755 4.701 12.178 1.00 74.75 84 LEU A O 1
ATOM 687 N N . ASN A 1 85 ? -15.614 4.874 11.546 1.00 74.75 85 ASN A N 1
ATOM 688 C CA . ASN A 1 85 ? -15.091 4.805 12.905 1.00 74.75 85 ASN A CA 1
ATOM 689 C C . ASN A 1 85 ? -15.513 6.024 13.741 1.00 74.75 85 ASN A C 1
ATOM 691 O O . ASN A 1 85 ? -15.930 5.863 14.886 1.00 74.75 85 ASN A O 1
ATOM 695 N N . ASP A 1 86 ? -15.494 7.221 13.151 1.00 75.75 86 ASP A N 1
ATOM 696 C CA . ASP A 1 86 ? -15.985 8.441 13.798 1.00 75.75 86 ASP A CA 1
ATOM 697 C C . ASP A 1 86 ? -17.502 8.355 14.074 1.00 75.75 86 ASP A C 1
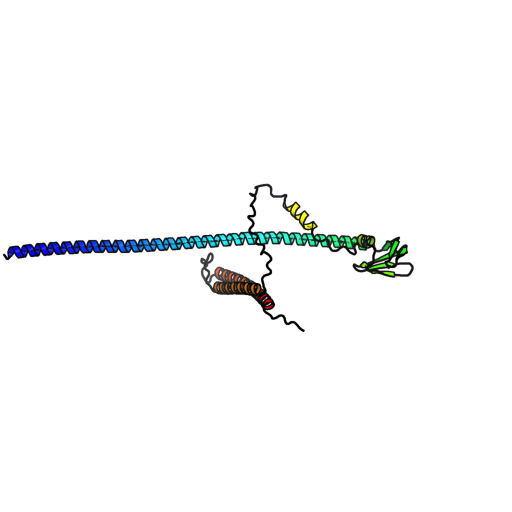ATOM 699 O O . ASP A 1 86 ? -17.981 8.743 15.145 1.00 75.75 86 ASP A O 1
ATOM 703 N N . ALA A 1 87 ? -18.278 7.785 13.145 1.00 72.88 87 ALA A N 1
ATOM 704 C CA . ALA A 1 87 ? -19.707 7.532 13.336 1.00 72.88 87 ALA A CA 1
ATOM 705 C C . ALA A 1 87 ? -19.977 6.522 14.470 1.00 72.88 87 ALA A C 1
ATOM 707 O O . ALA A 1 87 ? -20.864 6.733 15.296 1.00 72.88 87 ALA A O 1
ATOM 708 N N . ILE A 1 88 ? -19.183 5.454 14.562 1.00 75.06 88 ILE A N 1
ATOM 709 C CA . ILE A 1 88 ? -19.279 4.474 15.652 1.00 75.06 88 ILE A CA 1
ATOM 710 C C . ILE A 1 88 ? -18.932 5.132 16.989 1.00 75.06 88 ILE A C 1
ATOM 712 O O . ILE A 1 88 ? -19.650 4.953 17.972 1.00 75.06 88 ILE A O 1
ATOM 716 N N . GLU A 1 89 ? -17.864 5.928 17.044 1.00 76.62 89 GLU A N 1
ATOM 717 C CA . GLU A 1 89 ? -17.450 6.588 18.280 1.00 76.62 89 GLU A CA 1
ATOM 718 C C . GLU A 1 89 ? -18.499 7.602 18.760 1.00 76.62 89 GLU A C 1
ATOM 720 O O . GLU A 1 89 ? -18.817 7.661 19.950 1.00 76.62 89 GLU A O 1
ATOM 725 N N . THR A 1 90 ? -19.092 8.367 17.842 1.00 75.06 90 THR A N 1
ATOM 726 C CA . THR A 1 90 ? -20.179 9.299 18.175 1.00 75.06 90 THR A CA 1
ATOM 727 C C . THR A 1 90 ? -21.431 8.574 18.664 1.00 75.06 90 THR A C 1
ATOM 729 O O . THR A 1 90 ? -21.997 8.985 19.679 1.00 75.06 90 THR A O 1
ATOM 732 N N . GLN A 1 91 ? -21.831 7.467 18.029 1.00 75.12 91 GLN A N 1
ATOM 733 C CA . GLN A 1 91 ? -22.938 6.631 18.508 1.00 75.12 91 GLN A CA 1
ATOM 734 C C . GLN A 1 91 ? -22.648 6.025 19.882 1.00 75.12 91 GLN A C 1
ATOM 736 O O . GLN A 1 91 ? -23.513 6.056 20.754 1.00 75.12 91 GLN A O 1
ATOM 741 N N . LYS A 1 92 ? -21.424 5.541 20.114 1.00 79.12 92 LYS A N 1
ATOM 742 C CA . LYS A 1 92 ? -20.995 5.009 21.411 1.00 79.12 92 LYS A CA 1
ATOM 743 C C . LYS A 1 92 ? -21.086 6.063 22.511 1.00 79.12 92 LYS A C 1
ATOM 745 O O . LYS A 1 92 ? -21.651 5.790 23.566 1.00 79.12 92 LYS A O 1
ATOM 750 N N . ARG A 1 93 ? -20.610 7.286 22.255 1.00 76.06 93 ARG A N 1
ATOM 751 C CA . ARG A 1 93 ? -20.741 8.408 23.202 1.00 76.06 93 ARG A CA 1
ATOM 752 C C . ARG A 1 93 ? -22.203 8.782 23.446 1.00 76.06 93 ARG A C 1
ATOM 754 O O . ARG A 1 93 ? -22.601 8.978 24.588 1.00 76.06 93 ARG A O 1
ATOM 761 N N . ALA A 1 94 ? -23.021 8.852 22.394 1.00 72.38 94 ALA A N 1
ATOM 762 C CA . ALA A 1 94 ? -24.452 9.127 22.532 1.00 72.38 94 ALA A CA 1
ATOM 763 C C . ALA A 1 94 ? -25.156 8.048 23.371 1.00 72.38 94 ALA A C 1
ATOM 765 O O . ALA A 1 94 ? -25.961 8.367 24.244 1.00 72.38 94 ALA A O 1
ATOM 766 N N . TYR A 1 95 ? -24.809 6.780 23.152 1.00 72.38 95 TYR A N 1
ATOM 767 C CA . TYR A 1 95 ? -25.326 5.654 23.917 1.00 72.38 95 TYR A CA 1
ATOM 768 C C . TYR A 1 95 ? -24.912 5.724 25.392 1.00 72.38 95 TYR A C 1
ATOM 770 O O . TYR A 1 95 ? -25.773 5.620 26.265 1.00 72.38 95 TYR A O 1
ATOM 778 N N . GLN A 1 96 ? -23.632 5.987 25.677 1.00 76.94 96 GLN A N 1
ATOM 779 C CA . GLN A 1 96 ? -23.133 6.203 27.041 1.00 76.94 96 GLN A CA 1
ATOM 780 C C . GLN A 1 96 ? -23.906 7.320 27.748 1.00 76.94 96 GLN A C 1
ATOM 782 O O . GLN A 1 96 ? -24.404 7.107 28.849 1.00 76.94 96 GLN A O 1
ATOM 787 N N . ASN A 1 97 ? -24.125 8.455 27.078 1.00 77.31 97 ASN A N 1
ATOM 788 C CA . ASN A 1 97 ? -24.903 9.562 27.633 1.00 77.31 97 ASN A CA 1
ATOM 789 C C . ASN A 1 97 ? -26.354 9.161 27.957 1.00 77.31 97 ASN A C 1
ATOM 791 O O . ASN A 1 97 ? -26.888 9.570 28.985 1.00 77.31 97 ASN A O 1
ATOM 795 N N . ILE A 1 98 ? -27.010 8.359 27.108 1.00 77.88 98 ILE A N 1
ATOM 796 C CA . ILE A 1 98 ? -28.376 7.865 27.364 1.00 77.88 98 ILE A CA 1
ATOM 797 C C . ILE A 1 98 ? -28.397 6.930 28.579 1.00 77.88 98 ILE A C 1
ATOM 799 O O . ILE A 1 98 ? -29.301 7.026 29.414 1.00 77.88 98 ILE A O 1
ATOM 803 N N . VAL A 1 99 ? -27.416 6.030 28.684 1.00 75.69 99 VAL A N 1
ATOM 804 C CA . VAL A 1 99 ? -27.284 5.105 29.816 1.00 75.69 99 VAL A CA 1
ATOM 805 C C . VAL A 1 99 ? -27.032 5.879 31.110 1.00 75.69 99 VAL A C 1
ATOM 807 O O . VAL A 1 99 ? -27.738 5.661 32.094 1.00 75.69 99 VAL A O 1
ATOM 810 N N . GLU A 1 100 ? -26.099 6.830 31.109 1.00 76.62 100 GLU A N 1
ATOM 811 C CA . GLU A 1 100 ? -25.811 7.694 32.257 1.00 76.62 100 GLU A CA 1
ATOM 812 C C . GLU A 1 100 ? -27.023 8.535 32.663 1.00 76.62 100 GLU A C 1
ATOM 814 O O . GLU A 1 100 ? -27.365 8.582 33.845 1.00 76.62 100 GLU A O 1
ATOM 819 N N . ALA A 1 101 ? -27.733 9.135 31.702 1.00 75.88 101 ALA A N 1
ATOM 820 C CA . ALA A 1 101 ? -28.947 9.900 31.970 1.00 75.88 101 ALA A CA 1
ATOM 821 C C . ALA A 1 101 ? -30.033 9.031 32.623 1.00 75.88 101 ALA A C 1
ATOM 823 O O . ALA A 1 101 ? -30.650 9.443 33.609 1.00 75.88 101 ALA A O 1
ATOM 824 N N . ARG A 1 102 ? -30.238 7.800 32.130 1.00 74.19 102 ARG A N 1
ATOM 825 C CA . ARG A 1 102 ? -31.180 6.853 32.743 1.00 74.19 102 ARG A CA 1
ATOM 826 C C . ARG A 1 102 ? -30.751 6.454 34.151 1.00 74.19 102 ARG A C 1
ATOM 828 O O . ARG A 1 102 ? -31.576 6.519 35.061 1.00 74.19 102 ARG A O 1
ATOM 835 N N . ARG A 1 103 ? -29.477 6.116 34.362 1.00 74.31 103 ARG A N 1
ATOM 836 C CA . ARG A 1 103 ? -28.939 5.777 35.692 1.00 74.31 103 ARG A CA 1
ATOM 837 C C . ARG A 1 103 ? -29.077 6.935 36.678 1.00 74.31 103 ARG A C 1
ATOM 839 O O . ARG A 1 103 ? -29.523 6.725 37.803 1.00 74.31 103 ARG A O 1
ATOM 846 N N . GLY A 1 104 ? -28.775 8.155 36.238 1.00 74.25 104 GLY A N 1
ATOM 847 C CA . GLY A 1 104 ? -28.963 9.375 37.019 1.00 74.25 104 GLY A CA 1
ATOM 848 C C . GLY A 1 104 ? -30.424 9.593 37.410 1.00 74.25 104 GLY A C 1
ATOM 849 O O . GLY A 1 104 ? -30.705 9.837 38.579 1.00 74.25 104 GLY A O 1
ATOM 850 N N . SER A 1 105 ? -31.356 9.429 36.464 1.00 74.81 105 SER A N 1
ATOM 851 C CA . SER A 1 105 ? -32.797 9.587 36.718 1.00 74.81 105 SER A CA 1
ATOM 852 C C . SER A 1 105 ? -33.380 8.521 37.649 1.00 74.81 105 SER A C 1
ATOM 854 O O . SER A 1 105 ? -34.320 8.789 38.392 1.00 74.81 105 SER A O 1
ATOM 856 N N . ALA A 1 106 ? -32.823 7.311 37.624 1.00 73.31 106 ALA A N 1
ATOM 857 C CA . ALA A 1 106 ? -33.337 6.209 38.415 1.00 73.31 106 ALA A CA 1
ATOM 858 C C . ALA A 1 106 ? -32.760 6.179 39.839 1.00 73.31 106 ALA A C 1
ATOM 860 O O . ALA A 1 106 ? -33.335 5.553 40.733 1.00 73.31 106 ALA A O 1
ATOM 861 N N . ARG A 1 107 ? -31.659 6.894 40.093 1.00 79.25 107 ARG A N 1
ATOM 862 C CA . ARG A 1 107 ? -31.114 7.070 41.439 1.00 79.25 107 ARG A CA 1
ATOM 863 C C . ARG A 1 107 ? -32.107 7.836 42.316 1.00 79.25 107 ARG A C 1
ATOM 865 O O . ARG A 1 107 ? -32.526 8.939 41.994 1.00 79.25 107 ARG A O 1
ATOM 872 N N . GLY A 1 108 ? -32.477 7.249 43.449 1.00 74.94 108 GLY A N 1
ATOM 873 C CA . GLY A 1 108 ? -33.467 7.800 44.372 1.00 74.94 108 GLY A CA 1
ATOM 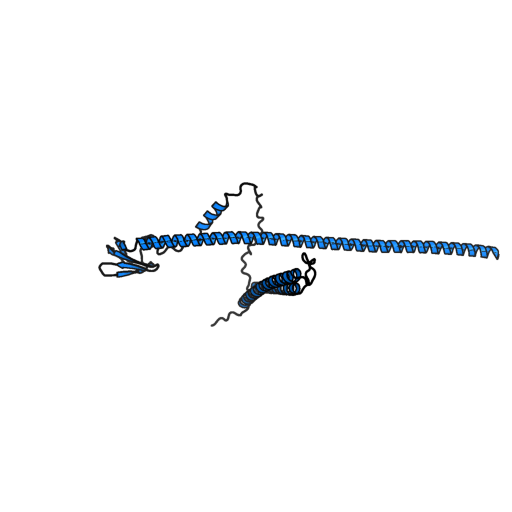874 C C . GLY A 1 108 ? -34.921 7.467 44.029 1.00 74.94 108 GLY A C 1
ATOM 875 O O . GLY A 1 108 ? -35.788 7.760 44.852 1.00 74.94 108 GLY A O 1
ATOM 876 N N . SER A 1 109 ? -35.182 6.827 42.882 1.00 79.56 109 SER A N 1
ATOM 877 C CA . SER A 1 109 ? -36.510 6.310 42.541 1.00 79.56 109 SER A CA 1
ATOM 878 C C . SER A 1 109 ? -36.895 5.135 43.447 1.00 79.56 109 SER A C 1
ATOM 880 O O . SER A 1 109 ? -36.033 4.407 43.954 1.00 79.56 109 SER A O 1
ATOM 882 N N . VAL A 1 110 ? -38.198 4.980 43.684 1.00 80.00 110 VAL A N 1
ATOM 883 C CA . VAL A 1 110 ? -38.756 3.877 44.470 1.00 80.00 110 VAL A CA 1
ATOM 884 C C . VAL A 1 110 ? -39.323 2.849 43.504 1.00 80.00 110 VAL A C 1
ATOM 886 O O . VAL A 1 110 ? -40.186 3.168 42.692 1.00 80.00 110 VAL A O 1
ATOM 889 N N . ILE A 1 111 ? -38.828 1.620 43.596 1.00 78.75 111 ILE A N 1
ATOM 890 C CA . ILE A 1 111 ? -39.370 0.472 42.878 1.00 78.75 111 ILE A CA 1
ATOM 891 C C . ILE A 1 111 ? -40.475 -0.118 43.753 1.00 78.75 111 ILE A C 1
ATOM 893 O O . ILE A 1 111 ? -40.227 -0.525 44.892 1.00 78.75 111 ILE A O 1
ATOM 897 N N . GLU A 1 112 ? -41.704 -0.133 43.241 1.00 74.19 112 GLU A N 1
ATOM 898 C CA . GLU A 1 112 ? -42.867 -0.620 43.991 1.00 74.19 112 GLU A CA 1
ATOM 899 C C . GLU A 1 112 ? -42.781 -2.123 44.269 1.00 74.19 112 GLU A C 1
ATOM 901 O O . GLU A 1 112 ? -43.079 -2.552 45.385 1.00 74.19 112 GLU A O 1
ATOM 906 N N . PHE A 1 113 ? -42.299 -2.897 43.291 1.00 77.12 113 PHE A N 1
ATOM 907 C CA . PHE A 1 113 ? -42.144 -4.346 43.375 1.00 77.12 113 PHE A CA 1
ATOM 908 C C . PHE A 1 113 ? -40.794 -4.767 42.795 1.00 77.12 113 PHE A C 1
ATOM 910 O O . PHE A 1 113 ? -40.537 -4.581 41.607 1.00 77.12 113 PHE A O 1
ATOM 917 N N . LEU A 1 114 ? -39.931 -5.325 43.640 1.00 75.88 114 LEU A N 1
ATOM 918 C CA . LEU A 1 114 ? -38.650 -5.896 43.239 1.00 75.88 114 LEU A CA 1
ATOM 919 C C . LEU A 1 114 ? -38.630 -7.375 43.621 1.00 75.88 114 LEU A C 1
ATOM 921 O O . LEU A 1 114 ? -38.531 -7.715 44.798 1.00 75.88 114 LEU A O 1
ATOM 925 N N . GLU A 1 115 ? -38.742 -8.244 42.621 1.00 77.06 115 GLU A N 1
ATOM 926 C CA . GLU A 1 115 ? -38.613 -9.689 42.801 1.00 77.06 115 GLU A CA 1
ATOM 927 C C . GLU A 1 115 ? -37.134 -10.079 42.811 1.00 77.06 115 GLU A C 1
ATOM 929 O O . GLU A 1 115 ? -36.385 -9.776 41.879 1.00 77.06 115 GLU A O 1
ATOM 934 N N . LEU A 1 116 ? -36.712 -10.719 43.898 1.00 74.62 116 LEU A N 1
ATOM 935 C CA . LEU A 1 116 ? -35.376 -11.265 44.084 1.00 74.62 116 LEU A CA 1
ATOM 936 C C . LEU A 1 116 ? -35.291 -12.709 43.549 1.00 74.62 116 LEU A C 1
ATOM 938 O O . LEU A 1 116 ? -36.316 -13.389 43.444 1.00 74.62 116 LEU A O 1
ATOM 942 N N . PRO A 1 117 ? -34.077 -13.228 43.281 1.00 67.56 117 PRO A N 1
ATOM 943 C CA . PRO A 1 117 ? -33.874 -14.600 42.796 1.00 67.56 117 PRO A CA 1
ATOM 944 C C . PRO A 1 117 ? -34.391 -15.679 43.750 1.00 67.56 117 PRO A C 1
ATOM 946 O O . PRO A 1 117 ? -34.718 -16.783 43.325 1.00 67.56 117 PRO A O 1
ATOM 949 N N . ASP A 1 118 ? -34.462 -15.367 45.046 1.00 73.50 118 ASP A N 1
ATOM 950 C CA . ASP A 1 118 ? -34.988 -16.243 46.093 1.00 73.50 118 ASP A CA 1
ATOM 951 C C . ASP A 1 118 ? -36.530 -16.254 46.148 1.00 73.50 118 ASP A C 1
ATOM 953 O O . ASP A 1 118 ? -37.115 -16.871 47.038 1.00 73.50 118 ASP A O 1
ATOM 957 N N . GLY A 1 119 ? -37.195 -15.577 45.203 1.00 68.12 119 GLY A N 1
ATOM 958 C CA . GLY A 1 119 ? -38.649 -15.461 45.117 1.00 68.12 119 GLY A CA 1
ATOM 959 C C . GLY A 1 119 ? -39.246 -14.441 46.088 1.00 68.12 119 GLY A C 1
ATOM 960 O O . GLY A 1 119 ? -40.470 -14.313 46.164 1.00 68.12 119 GLY A O 1
ATOM 961 N N . LYS A 1 120 ? -38.422 -13.701 46.845 1.00 74.44 120 LYS A N 1
ATOM 962 C CA . LYS A 1 120 ? -38.920 -12.646 47.733 1.00 74.44 120 LYS A CA 1
ATOM 963 C C . LYS A 1 120 ? -39.254 -11.391 46.946 1.00 74.44 120 LYS A C 1
ATOM 965 O O . LYS A 1 120 ? -38.462 -10.906 46.145 1.00 74.44 120 LYS A O 1
ATOM 970 N N . VAL A 1 121 ? -40.414 -10.819 47.248 1.00 76.25 121 VAL A N 1
ATOM 971 C CA . VAL A 1 121 ? -40.849 -9.545 46.676 1.00 76.25 121 VAL A CA 1
ATOM 972 C C . VAL A 1 121 ? -40.568 -8.439 47.681 1.00 76.25 121 VAL A C 1
ATOM 974 O O . VAL A 1 121 ? -41.260 -8.306 48.692 1.00 76.25 121 VAL A O 1
ATOM 977 N N . LEU A 1 122 ? -39.553 -7.630 47.403 1.00 74.38 122 LEU A N 1
ATOM 978 C CA . LEU A 1 122 ? -39.304 -6.402 48.139 1.00 74.38 122 LEU A CA 1
ATOM 979 C C . LEU A 1 122 ? -40.306 -5.346 47.675 1.00 74.38 122 LEU A C 1
ATOM 981 O O . LEU A 1 122 ? -40.323 -4.951 46.508 1.00 74.38 122 LEU A O 1
ATOM 985 N N . ARG A 1 123 ? -41.149 -4.890 48.603 1.00 71.81 123 ARG A N 1
ATOM 986 C CA . ARG A 1 123 ? -42.068 -3.775 48.370 1.00 71.81 123 ARG A CA 1
ATOM 987 C C . ARG A 1 123 ? -41.378 -2.468 48.739 1.00 71.81 123 ARG A C 1
ATOM 989 O O . ARG A 1 123 ? -40.741 -2.386 49.788 1.00 71.81 123 ARG A O 1
ATOM 996 N N . THR A 1 124 ? -41.527 -1.444 47.900 1.00 72.88 124 THR A N 1
ATOM 997 C CA . THR A 1 124 ? -41.019 -0.076 48.142 1.00 72.88 124 THR A CA 1
ATOM 998 C C . THR A 1 124 ? -39.506 0.004 48.377 1.00 72.88 124 THR A C 1
ATOM 1000 O O . THR A 1 124 ? -39.033 0.482 49.407 1.00 72.88 124 THR A O 1
ATOM 1003 N N . ALA A 1 125 ? -38.725 -0.471 47.413 1.00 79.38 125 ALA A N 1
ATOM 1004 C CA . ALA A 1 125 ? -37.272 -0.482 47.507 1.00 79.38 125 ALA A CA 1
ATOM 1005 C C . ALA A 1 125 ? -36.689 0.774 46.826 1.00 79.38 125 ALA A C 1
ATOM 1007 O O . ALA A 1 125 ? -36.963 1.035 45.654 1.00 79.38 125 ALA A O 1
ATOM 1008 N N . LYS A 1 126 ? -35.905 1.587 47.547 1.00 82.50 126 LYS A N 1
ATOM 1009 C CA . LYS A 1 126 ? -35.344 2.843 47.010 1.00 82.50 126 LYS A CA 1
ATOM 1010 C C . LYS A 1 126 ? -33.970 2.611 46.396 1.00 82.50 126 LYS A C 1
ATOM 1012 O O . LYS A 1 126 ? -33.054 2.163 47.079 1.00 82.50 126 LYS A O 1
ATOM 1017 N N . VAL A 1 127 ? -33.782 2.970 45.132 1.00 83.19 127 VAL A N 1
ATOM 1018 C CA . VAL A 1 127 ? -32.493 2.802 44.445 1.00 83.19 127 VAL A CA 1
ATOM 1019 C C . VAL A 1 127 ? -31.471 3.804 44.992 1.00 83.19 127 VAL A C 1
ATOM 1021 O O . VAL A 1 127 ? -31.683 5.013 44.923 1.00 83.19 127 VAL A O 1
ATOM 1024 N N . LEU A 1 128 ? -30.350 3.323 45.533 1.00 80.25 128 LEU A N 1
ATOM 1025 C CA . LEU A 1 128 ? -29.292 4.168 46.105 1.00 80.25 128 LEU A CA 1
ATOM 1026 C C . LEU A 1 128 ? -28.149 4.425 45.128 1.00 80.25 128 LEU A C 1
ATOM 1028 O O . LEU A 1 128 ? -27.707 5.568 44.974 1.00 80.25 128 LEU A O 1
ATOM 1032 N N . ASN A 1 129 ? -27.652 3.355 44.512 1.00 78.50 129 ASN A N 1
ATOM 1033 C CA . ASN A 1 129 ? -26.575 3.409 43.535 1.00 78.50 129 ASN A CA 1
ATOM 1034 C C . ASN A 1 129 ? -26.704 2.276 42.518 1.00 78.50 129 ASN A C 1
ATOM 1036 O O . ASN A 1 129 ? -27.339 1.254 42.790 1.00 78.50 129 ASN A O 1
ATOM 1040 N N . PHE A 1 130 ? -26.084 2.478 41.363 1.00 75.00 130 PHE A N 1
ATOM 1041 C CA . PHE A 1 130 ? -26.202 1.597 40.224 1.00 75.00 130 PHE A CA 1
ATOM 1042 C C . PHE A 1 130 ? -24.894 1.536 39.438 1.00 75.00 130 PHE A C 1
ATOM 1044 O O . PHE A 1 130 ? -24.481 2.547 38.873 1.00 75.00 130 PHE A O 1
ATOM 1051 N N . ASP A 1 131 ? -24.296 0.351 39.369 1.00 72.38 131 ASP A N 1
ATOM 1052 C CA . ASP A 1 131 ? -23.076 0.079 38.609 1.00 72.38 131 ASP A CA 1
ATOM 1053 C C . ASP A 1 131 ? -23.357 -1.008 37.556 1.00 72.38 131 ASP A C 1
ATOM 1055 O O . ASP A 1 131 ? -24.340 -1.740 37.669 1.00 72.38 131 ASP A O 1
ATOM 1059 N N . ASP A 1 132 ? -22.472 -1.176 36.565 1.00 69.25 132 ASP A N 1
ATOM 1060 C CA . ASP A 1 132 ? -22.612 -2.192 35.495 1.00 69.25 132 ASP A CA 1
ATOM 1061 C C . ASP A 1 132 ? -22.802 -3.621 36.029 1.00 69.25 132 ASP A C 1
ATOM 1063 O O . ASP A 1 132 ? -23.338 -4.491 35.352 1.00 69.25 132 ASP A O 1
ATOM 1067 N N . THR A 1 133 ? -22.348 -3.871 37.256 1.00 73.00 133 THR A N 1
ATOM 1068 C CA . THR A 1 133 ? -22.323 -5.197 37.872 1.00 73.00 133 THR A CA 1
ATOM 1069 C C . THR A 1 133 ? -23.307 -5.358 39.020 1.00 73.00 133 THR A C 1
ATOM 1071 O O . THR A 1 133 ? -23.587 -6.494 39.391 1.00 73.00 133 THR A O 1
ATOM 1074 N N . ASN A 1 134 ? -23.823 -4.270 39.604 1.00 81.38 134 ASN A N 1
ATOM 1075 C CA . ASN A 1 134 ? -24.592 -4.329 40.846 1.00 81.38 134 ASN A CA 1
ATOM 1076 C C . ASN A 1 134 ? -25.639 -3.211 40.950 1.00 81.38 134 ASN A C 1
ATOM 1078 O O . ASN A 1 134 ? -25.356 -2.037 40.708 1.00 81.38 134 ASN A O 1
ATOM 1082 N N . LEU A 1 135 ? -26.820 -3.567 41.451 1.00 83.44 135 LEU A N 1
ATOM 1083 C CA . LEU A 1 135 ? -27.865 -2.648 41.891 1.00 83.44 135 LEU A CA 1
ATOM 1084 C C . LEU A 1 135 ? -27.844 -2.560 43.425 1.00 83.44 135 LEU A C 1
ATOM 1086 O O . LEU A 1 135 ? -27.987 -3.568 44.113 1.00 83.44 135 LEU A O 1
ATOM 1090 N N . SER A 1 136 ? -27.684 -1.354 43.975 1.00 85.19 136 SER A N 1
ATOM 1091 C CA . SER A 1 136 ? -27.782 -1.107 45.421 1.00 85.19 136 SER A CA 1
ATOM 1092 C C . SER A 1 136 ? -29.133 -0.487 45.761 1.00 85.19 136 SER A C 1
ATOM 1094 O O . SER A 1 136 ? -29.445 0.615 45.301 1.00 85.19 136 SER A O 1
ATOM 1096 N N . VAL A 1 137 ? -29.914 -1.159 46.604 1.00 86.12 137 VAL A N 1
ATOM 1097 C CA . VAL A 1 137 ? -31.272 -0.749 46.975 1.00 86.12 137 VAL A CA 1
ATOM 1098 C C . VAL A 1 137 ? -31.396 -0.634 48.490 1.00 86.12 137 VAL A C 1
ATOM 1100 O O . VAL A 1 137 ? -30.914 -1.483 49.232 1.00 86.12 137 VAL A O 1
ATOM 1103 N N . GLN A 1 138 ? -32.040 0.426 48.964 1.00 84.12 138 GLN A N 1
ATOM 1104 C CA . GLN A 1 138 ? -32.431 0.588 50.357 1.00 84.12 138 GLN A CA 1
ATOM 1105 C C . GLN A 1 138 ? -33.787 -0.076 50.587 1.00 84.12 138 GLN A C 1
ATOM 1107 O O . GLN A 1 138 ? -34.766 0.227 49.902 1.00 84.12 138 GLN A O 1
ATOM 1112 N N . THR A 1 139 ? -33.829 -0.952 51.579 1.00 83.25 139 THR A N 1
ATOM 1113 C CA . THR A 1 139 ? -35.021 -1.650 52.069 1.00 83.25 139 THR A CA 1
ATOM 1114 C C . THR A 1 139 ? -35.223 -1.326 53.551 1.00 83.25 139 THR A C 1
ATOM 1116 O O . THR A 1 139 ? -34.360 -0.695 54.168 1.00 83.25 139 THR A O 1
ATOM 1119 N N . GLY A 1 140 ? -36.348 -1.750 54.137 1.00 76.19 140 GLY A N 1
ATOM 1120 C CA . GLY A 1 140 ? -36.591 -1.600 55.580 1.00 76.19 140 GLY A CA 1
ATOM 1121 C C . GLY A 1 140 ? -35.538 -2.297 56.452 1.00 76.19 140 GLY A C 1
ATOM 1122 O O . GLY A 1 140 ? -35.218 -1.800 57.527 1.00 76.19 140 GLY A O 1
ATOM 1123 N N . ASP A 1 141 ? -34.937 -3.376 55.942 1.00 77.06 141 ASP A N 1
ATOM 1124 C CA . ASP A 1 141 ? -33.946 -4.197 56.651 1.00 77.06 141 ASP A CA 1
ATOM 1125 C C . ASP A 1 141 ? -32.494 -3.724 56.437 1.00 77.06 141 ASP A C 1
ATOM 1127 O O . ASP A 1 141 ? -31.558 -4.283 57.007 1.00 77.06 141 ASP A O 1
ATOM 1131 N N . GLY A 1 142 ? -32.284 -2.687 55.615 1.00 84.12 142 GLY A N 1
ATOM 1132 C CA . GLY A 1 142 ? -30.967 -2.125 55.315 1.00 84.12 142 GLY A CA 1
ATOM 1133 C C . GLY A 1 142 ? -30.675 -1.988 53.820 1.00 84.12 142 GLY A C 1
ATOM 1134 O O . GLY A 1 142 ? -31.577 -1.931 52.981 1.00 84.12 142 GLY A O 1
ATOM 1135 N N . ILE A 1 143 ? -29.388 -1.885 53.478 1.00 85.00 143 ILE A N 1
ATOM 1136 C CA . ILE A 1 143 ? -28.921 -1.728 52.093 1.00 85.00 143 ILE A CA 1
ATOM 1137 C C . ILE A 1 143 ? -28.618 -3.105 51.508 1.00 85.00 143 ILE A C 1
ATOM 1139 O O . ILE A 1 143 ? -27.694 -3.782 51.956 1.00 85.00 143 ILE A O 1
ATOM 1143 N N . LEU A 1 144 ? -29.360 -3.485 50.472 1.00 84.56 144 LEU A N 1
ATOM 1144 C CA . LEU A 1 144 ? -29.155 -4.716 49.722 1.00 84.56 144 LEU A CA 1
ATOM 1145 C C . LEU A 1 144 ? -28.386 -4.421 48.431 1.00 84.56 144 LEU A C 1
ATOM 1147 O O . LEU A 1 144 ? -28.729 -3.496 47.693 1.00 84.56 144 LEU A O 1
ATOM 1151 N N . LYS A 1 145 ? -27.351 -5.216 48.149 1.00 85.69 145 LYS A N 1
ATOM 1152 C CA . LYS A 1 145 ? -26.635 -5.205 46.868 1.00 85.69 145 LYS A CA 1
ATOM 1153 C C . LYS A 1 145 ? -27.012 -6.453 46.085 1.00 85.69 145 LYS A C 1
ATOM 1155 O O . LYS A 1 145 ? -26.790 -7.557 46.569 1.00 85.69 145 LYS A O 1
ATOM 1160 N N . ILE A 1 146 ? -27.580 -6.257 44.903 1.00 83.06 146 ILE A N 1
ATOM 1161 C CA . ILE A 1 146 ? -28.056 -7.324 44.027 1.00 83.06 146 ILE A CA 1
ATOM 1162 C C . ILE A 1 146 ? -27.154 -7.346 42.787 1.00 83.06 146 ILE A C 1
ATOM 1164 O O . ILE A 1 146 ? -27.013 -6.299 42.145 1.00 83.06 146 ILE A O 1
ATOM 1168 N N . PRO A 1 147 ? -26.544 -8.490 42.436 1.00 81.81 147 PRO A N 1
ATOM 1169 C CA . PRO A 1 147 ? -25.783 -8.627 41.201 1.00 81.81 147 PRO A CA 1
ATOM 1170 C C . PRO A 1 147 ? -26.661 -8.342 39.983 1.00 81.81 147 PRO A C 1
ATOM 1172 O O . PRO A 1 147 ? -27.818 -8.752 39.928 1.00 81.81 147 PRO A O 1
ATOM 1175 N N . ALA A 1 148 ? -26.106 -7.681 38.970 1.00 76.69 148 ALA A N 1
ATOM 1176 C CA . ALA A 1 148 ? -26.840 -7.357 37.751 1.00 76.69 148 ALA A CA 1
ATOM 1177 C C . ALA A 1 148 ? -27.388 -8.612 37.052 1.00 76.69 148 ALA A C 1
ATOM 1179 O O . ALA A 1 148 ? -28.500 -8.587 36.539 1.00 76.69 148 ALA A O 1
ATOM 1180 N N . GLN A 1 149 ? -26.637 -9.718 37.094 1.00 77.94 149 GLN A N 1
ATOM 1181 C CA . GLN A 1 149 ? -26.988 -11.007 36.483 1.00 77.94 149 GLN A CA 1
ATOM 1182 C C . GLN A 1 149 ? -28.278 -11.605 37.053 1.00 77.94 149 GLN A C 1
ATOM 1184 O O . GLN A 1 149 ? -29.038 -12.224 36.309 1.00 77.94 149 GLN A O 1
ATOM 1189 N N . ASP A 1 150 ? -28.530 -11.335 38.331 1.00 77.38 150 ASP A N 1
ATOM 1190 C CA . ASP A 1 150 ? -29.618 -11.886 39.133 1.00 77.38 150 ASP A CA 1
ATOM 1191 C C . ASP A 1 150 ? -30.902 -11.048 39.041 1.00 77.38 150 ASP A C 1
ATOM 1193 O O . ASP A 1 150 ? -31.939 -11.414 39.594 1.00 77.38 150 ASP A O 1
ATOM 1197 N N . LEU A 1 151 ? -30.854 -9.908 38.343 1.00 74.44 151 LEU A N 1
ATOM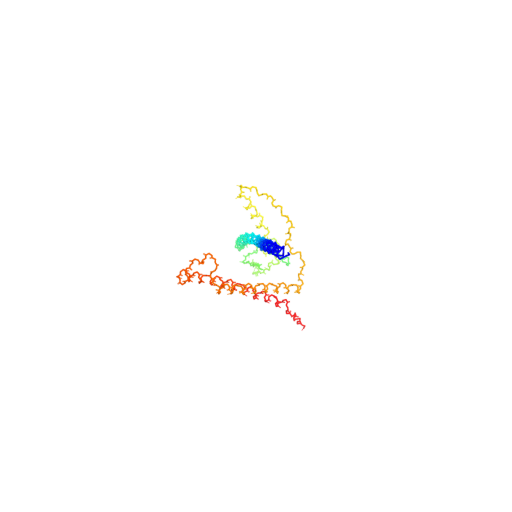 1198 C CA . LEU A 1 151 ? -32.019 -9.053 38.175 1.00 74.44 151 LEU A CA 1
ATOM 1199 C C . LEU A 1 151 ? -32.989 -9.605 37.120 1.00 74.44 151 LEU A C 1
ATOM 1201 O O . LEU A 1 151 ? -32.564 -10.111 36.077 1.00 74.44 151 LEU A O 1
ATOM 1205 N N . PRO A 1 152 ? -34.303 -9.424 37.325 1.00 75.88 152 PRO A N 1
ATOM 1206 C CA . PRO A 1 152 ? -35.307 -9.696 36.308 1.00 75.88 152 PRO A CA 1
ATOM 1207 C C . PRO A 1 152 ? -35.022 -8.968 34.986 1.00 75.88 152 PRO A C 1
ATOM 1209 O O . PRO A 1 152 ? -34.612 -7.804 34.982 1.00 75.88 152 PRO A O 1
ATOM 1212 N N . ALA A 1 153 ? -35.324 -9.617 33.855 1.00 72.56 153 ALA A N 1
ATOM 1213 C CA . ALA A 1 153 ? -35.072 -9.081 32.510 1.00 72.56 153 ALA A CA 1
ATOM 1214 C C . ALA A 1 153 ? -35.672 -7.680 32.289 1.00 72.56 153 ALA A C 1
ATOM 1216 O O . ALA A 1 153 ? -35.021 -6.807 31.727 1.00 72.56 153 ALA A O 1
ATOM 1217 N N . HIS A 1 154 ? -36.871 -7.420 32.814 1.00 73.25 154 HIS A N 1
ATOM 1218 C CA . HIS A 1 154 ? -37.519 -6.114 32.690 1.00 73.25 154 HIS A CA 1
ATOM 1219 C C . HIS A 1 154 ? -36.751 -4.989 33.409 1.00 73.25 154 HIS A C 1
ATOM 1221 O O . HIS A 1 154 ? -36.712 -3.865 32.912 1.00 73.25 154 HIS A O 1
ATOM 1227 N N . LEU A 1 155 ? -36.095 -5.274 34.544 1.00 73.25 155 LEU A N 1
ATOM 1228 C CA . LEU A 1 155 ? -35.228 -4.308 35.227 1.00 73.25 155 LEU A CA 1
ATOM 1229 C C . LEU A 1 155 ? -33.882 -4.193 34.515 1.00 73.25 155 LEU A C 1
ATOM 1231 O O . LEU A 1 155 ? -33.384 -3.083 34.331 1.00 73.25 155 LEU A O 1
ATOM 1235 N N . LYS A 1 156 ? -33.326 -5.308 34.035 1.00 73.00 156 LYS A N 1
ATOM 1236 C CA . LYS A 1 156 ? -32.125 -5.283 33.194 1.00 73.00 156 LYS A CA 1
ATOM 1237 C C . LYS A 1 156 ? -32.314 -4.413 31.951 1.00 73.00 156 LYS A C 1
ATOM 1239 O O . LYS A 1 156 ? -31.426 -3.630 31.635 1.00 73.00 156 LYS A O 1
ATOM 1244 N N . ASP A 1 157 ? -33.475 -4.469 31.306 1.00 70.12 157 ASP A N 1
ATOM 1245 C CA . ASP A 1 157 ? -33.814 -3.626 30.156 1.00 70.12 157 ASP A CA 1
ATOM 1246 C C . ASP A 1 157 ? -34.084 -2.174 30.551 1.00 70.12 157 ASP A C 1
ATOM 1248 O O . ASP A 1 157 ? -33.611 -1.247 29.886 1.00 70.12 157 ASP A O 1
ATOM 1252 N N . TYR A 1 158 ? -34.816 -1.960 31.648 1.00 69.31 158 TYR A N 1
ATOM 1253 C CA . TYR A 1 158 ? -35.139 -0.624 32.146 1.00 69.31 158 TYR A CA 1
ATOM 1254 C C . TYR A 1 158 ? -33.874 0.180 32.471 1.00 69.31 158 TYR A C 1
ATOM 1256 O O . TYR A 1 158 ? -33.749 1.342 32.061 1.00 69.31 158 TYR A O 1
ATOM 1264 N N . PHE A 1 159 ? -32.920 -0.468 33.144 1.00 68.50 159 PHE A N 1
ATOM 1265 C CA . PHE A 1 159 ? -31.649 0.119 33.551 1.00 68.50 159 PHE A CA 1
ATOM 1266 C C . PHE A 1 159 ? -30.475 -0.154 32.591 1.00 68.50 159 PHE A C 1
ATOM 1268 O O . PHE A 1 159 ? -29.370 0.334 32.832 1.00 68.50 159 PHE A O 1
ATOM 1275 N N . ARG A 1 160 ? -30.709 -0.892 31.498 1.00 67.38 160 ARG A N 1
ATOM 1276 C CA . ARG A 1 160 ? -29.714 -1.242 30.466 1.00 67.38 160 ARG A CA 1
ATOM 1277 C C . ARG A 1 160 ? -28.468 -1.955 31.032 1.00 67.38 160 ARG A C 1
ATOM 1279 O O . ARG A 1 160 ? -27.347 -1.524 30.785 1.00 67.38 160 ARG A O 1
ATOM 1286 N N . LEU A 1 161 ? -28.670 -3.027 31.803 1.00 60.59 161 LEU A N 1
ATOM 1287 C CA . LEU A 1 161 ? -27.615 -3.794 32.500 1.00 60.59 161 LEU A CA 1
ATOM 1288 C C . LEU A 1 161 ? -26.923 -4.866 31.666 1.00 60.59 161 LEU A C 1
ATOM 1290 O O . LEU A 1 161 ? -25.780 -5.189 31.952 1.00 60.59 161 LEU A O 1
ATOM 1294 N N . ASP A 1 162 ? -27.611 -5.398 30.658 1.00 53.62 162 ASP A N 1
ATOM 1295 C CA . ASP A 1 162 ? -27.116 -6.494 29.809 1.00 53.62 162 ASP A CA 1
ATOM 1296 C C . ASP A 1 162 ? -27.023 -6.090 28.324 1.00 53.62 162 ASP A C 1
ATOM 1298 O O . ASP A 1 162 ? -26.744 -6.922 27.463 1.00 53.62 162 ASP A O 1
ATOM 1302 N N . LEU A 1 163 ? -27.241 -4.810 27.984 1.00 52.75 163 LEU A N 1
ATOM 1303 C CA . LEU A 1 163 ? -27.096 -4.367 26.597 1.00 52.75 163 LEU A CA 1
ATOM 1304 C C . LEU A 1 163 ? -25.632 -4.067 26.278 1.00 52.75 163 LEU A C 1
ATOM 1306 O O . LEU A 1 163 ? -25.139 -2.955 26.482 1.00 52.75 163 LEU A O 1
ATOM 1310 N N . ILE A 1 164 ? -24.992 -5.103 25.737 1.00 50.34 164 ILE A N 1
ATOM 1311 C CA . ILE A 1 164 ? -23.799 -5.066 24.887 1.00 50.34 164 ILE A CA 1
ATOM 1312 C C . ILE A 1 164 ? -23.912 -3.856 23.944 1.00 50.34 164 ILE A C 1
ATOM 1314 O O . ILE A 1 164 ? -24.998 -3.594 23.418 1.00 50.34 164 ILE A O 1
ATOM 1318 N N . GLU A 1 165 ? -22.814 -3.103 23.770 1.00 50.31 165 GLU A N 1
ATOM 1319 C CA . GLU A 1 165 ? -22.716 -2.025 22.771 1.00 50.31 165 GLU A CA 1
ATOM 1320 C C . GLU A 1 165 ? -23.430 -2.465 21.489 1.00 50.31 165 GLU A C 1
ATOM 1322 O O . GLU A 1 165 ? -23.195 -3.600 21.067 1.00 50.31 165 GLU A O 1
ATOM 1327 N N . PRO A 1 166 ? -24.323 -1.644 20.898 1.00 47.59 166 PRO A N 1
ATOM 1328 C CA . PRO A 1 166 ? -25.063 -2.068 19.719 1.00 47.59 166 PRO A CA 1
ATOM 1329 C C . PRO A 1 166 ? -24.058 -2.591 18.695 1.00 47.59 166 PRO A C 1
ATOM 1331 O O . PRO A 1 166 ? -23.174 -1.844 18.267 1.00 47.59 166 PRO A O 1
ATOM 1334 N N . GLU A 1 167 ? -24.155 -3.881 18.354 1.00 45.97 167 GLU A N 1
ATOM 1335 C CA . GLU A 1 167 ? -23.360 -4.437 17.270 1.00 45.97 167 GLU A CA 1
ATOM 1336 C C . GLU A 1 167 ? -23.584 -3.525 16.065 1.00 45.97 167 GLU A C 1
ATOM 1338 O O . GLU A 1 167 ? -24.717 -3.198 15.707 1.00 45.97 167 GLU A O 1
ATOM 1343 N N . THR A 1 168 ? -22.484 -3.036 15.508 1.00 46.91 168 THR A N 1
ATOM 1344 C CA . THR A 1 168 ? -22.356 -1.895 14.594 1.00 46.91 168 THR A CA 1
ATOM 1345 C C . THR A 1 168 ? -22.966 -2.127 13.203 1.00 46.91 168 THR A C 1
ATOM 1347 O O . THR A 1 168 ? -22.500 -1.581 12.207 1.00 46.91 168 THR A O 1
ATOM 1350 N N . THR A 1 169 ? -24.033 -2.916 13.104 1.00 42.78 169 THR A N 1
ATOM 1351 C CA . THR A 1 169 ? -24.736 -3.238 11.858 1.00 42.78 169 THR A CA 1
ATOM 1352 C C . THR A 1 169 ? -25.570 -2.069 11.327 1.00 42.78 169 THR A C 1
ATOM 1354 O O . THR A 1 169 ? -25.686 -1.923 10.116 1.00 42.78 169 THR A O 1
ATOM 1357 N N . GLN A 1 170 ? -26.074 -1.166 12.177 1.00 43.59 170 GLN A N 1
ATOM 1358 C CA . GLN A 1 170 ? -26.945 -0.064 11.721 1.00 43.59 170 GLN A CA 1
ATOM 1359 C C . GLN A 1 170 ? -26.211 1.171 11.164 1.00 43.59 170 GLN A C 1
ATOM 1361 O O . GLN A 1 170 ? -26.820 1.970 10.452 1.00 43.59 170 GLN A O 1
ATOM 1366 N N . ALA A 1 171 ? -24.910 1.335 11.430 1.00 44.69 171 ALA A N 1
ATOM 1367 C CA . ALA A 1 171 ? -24.123 2.442 10.868 1.00 44.69 171 ALA A CA 1
ATOM 1368 C C . ALA A 1 171 ? -23.763 2.229 9.383 1.00 44.69 171 ALA A C 1
ATOM 1370 O O . ALA A 1 171 ? -23.410 3.184 8.689 1.00 44.69 171 ALA A O 1
ATOM 1371 N N . LEU A 1 172 ? -23.873 0.992 8.882 1.00 42.00 172 LEU A N 1
ATOM 1372 C CA . LEU A 1 172 ? -23.581 0.661 7.488 1.00 42.00 172 LEU A CA 1
ATOM 1373 C C . LEU A 1 172 ? -24.674 1.193 6.541 1.00 42.00 172 LEU A C 1
ATOM 1375 O O . LEU A 1 172 ? -24.360 1.776 5.505 1.00 42.00 172 LEU A O 1
ATOM 1379 N N . ASP A 1 173 ? -25.947 1.090 6.932 1.00 40.78 173 ASP A N 1
ATOM 1380 C CA . ASP A 1 173 ? -27.078 1.432 6.056 1.00 40.78 173 ASP A CA 1
ATOM 1381 C C . ASP A 1 173 ? -27.308 2.946 5.908 1.00 40.78 173 ASP A C 1
ATOM 1383 O O . ASP A 1 173 ? -27.738 3.421 4.855 1.00 40.78 173 ASP A O 1
ATOM 1387 N N . THR A 1 174 ? -26.968 3.747 6.923 1.00 45.03 174 THR A N 1
ATOM 1388 C CA . THR A 1 174 ? -27.176 5.207 6.876 1.00 45.03 174 THR A CA 1
ATOM 1389 C C . THR A 1 174 ? -26.101 5.937 6.058 1.00 45.03 174 THR A C 1
ATOM 1391 O O . THR A 1 174 ? -26.392 6.938 5.398 1.00 45.03 174 THR A O 1
ATOM 1394 N N . VAL A 1 175 ? -24.866 5.425 6.016 1.00 46.91 175 VAL A N 1
ATOM 1395 C CA . VAL A 1 175 ? -23.774 6.040 5.233 1.00 46.91 175 VAL A CA 1
ATOM 1396 C C . VAL A 1 175 ? -23.867 5.671 3.745 1.00 46.91 175 VAL A C 1
ATOM 1398 O O . VAL A 1 175 ? -23.582 6.511 2.886 1.00 46.91 175 VAL A O 1
ATOM 1401 N N . VAL A 1 176 ? -24.357 4.469 3.417 1.00 44.56 176 VAL A N 1
ATOM 1402 C CA . VAL A 1 176 ? -24.628 4.054 2.026 1.00 44.56 176 VAL A CA 1
ATOM 1403 C C . VAL A 1 176 ? -25.785 4.860 1.414 1.00 44.56 176 VAL A C 1
ATOM 1405 O O . VAL A 1 176 ? -25.722 5.236 0.245 1.00 44.56 176 VAL A O 1
ATOM 1408 N N . ALA A 1 177 ? -26.800 5.230 2.203 1.00 43.06 177 ALA A N 1
ATOM 1409 C CA . ALA A 1 177 ? -27.898 6.070 1.722 1.00 43.06 177 ALA A CA 1
ATOM 1410 C C . ALA A 1 177 ? -27.451 7.515 1.424 1.00 43.06 177 ALA A C 1
ATOM 1412 O O . ALA A 1 177 ? -27.793 8.069 0.380 1.00 43.06 177 ALA A O 1
ATOM 1413 N N . THR A 1 178 ? -26.626 8.117 2.285 1.00 38.47 178 THR A N 1
ATOM 1414 C CA . THR A 1 178 ? -26.270 9.547 2.164 1.00 38.47 178 THR A CA 1
ATOM 1415 C C . THR A 1 178 ? -25.182 9.826 1.117 1.00 38.47 178 THR A C 1
ATOM 1417 O O . THR A 1 178 ? -25.052 10.949 0.635 1.00 38.47 178 THR A O 1
ATOM 1420 N N . SER A 1 179 ? -24.431 8.804 0.700 1.00 37.91 179 SER A N 1
ATOM 1421 C CA . SER A 1 179 ? -23.427 8.909 -0.369 1.00 37.91 179 SER A CA 1
ATOM 1422 C C . SER A 1 179 ? -24.007 8.743 -1.785 1.00 37.91 179 SER A C 1
ATOM 1424 O O . SER A 1 179 ? -23.287 8.919 -2.766 1.00 37.91 179 SER A O 1
ATOM 1426 N N . SER A 1 180 ? -25.315 8.481 -1.916 1.00 37.53 180 SER A N 1
ATOM 1427 C CA . SER A 1 180 ? -25.981 8.240 -3.208 1.00 37.53 180 SER A CA 1
ATOM 1428 C C . SER A 1 180 ? -26.748 9.440 -3.798 1.00 37.53 180 SER A C 1
ATOM 1430 O O . SER A 1 180 ? -27.311 9.329 -4.886 1.00 37.53 180 SER A O 1
ATOM 1432 N N . THR A 1 181 ? -26.734 10.616 -3.154 1.00 36.97 181 THR A N 1
ATOM 1433 C CA . THR A 1 181 ? -27.586 11.766 -3.545 1.00 36.97 181 THR A CA 1
ATOM 1434 C C . THR A 1 181 ? -26.873 13.077 -3.900 1.00 36.97 181 THR A C 1
ATOM 1436 O O . THR A 1 181 ? -27.491 14.137 -3.823 1.00 36.97 181 THR A O 1
ATOM 1439 N N . SER A 1 182 ? -25.620 13.068 -4.372 1.00 34.44 182 SER A N 1
ATOM 1440 C CA . SER A 1 182 ? -25.042 14.303 -4.942 1.00 34.44 182 SER A CA 1
ATOM 1441 C C . SER A 1 182 ? -23.994 14.129 -6.045 1.00 34.44 182 SER A C 1
ATOM 1443 O O . SER A 1 182 ? -22.974 14.796 -6.023 1.00 34.44 182 SER A O 1
ATOM 1445 N N . PHE A 1 183 ? -24.260 13.328 -7.079 1.00 34.22 183 PHE A N 1
ATOM 1446 C CA . PHE A 1 183 ? -23.620 13.540 -8.391 1.00 34.22 183 PHE A CA 1
ATOM 1447 C C . PHE A 1 183 ? -24.571 13.123 -9.528 1.00 34.22 183 PHE A C 1
ATOM 1449 O O . PHE A 1 183 ? -24.459 12.056 -10.125 1.00 34.22 183 PHE A O 1
ATOM 1456 N N . LYS A 1 184 ? -25.553 13.987 -9.822 1.00 38.66 184 LYS A N 1
ATOM 1457 C CA . LYS A 1 184 ? -26.233 14.013 -11.126 1.00 38.66 184 LYS A CA 1
ATOM 1458 C C . LYS A 1 184 ? -25.325 14.759 -12.101 1.00 38.66 184 LYS A C 1
ATOM 1460 O O . LYS A 1 184 ? -25.305 15.980 -12.078 1.00 38.66 184 LYS A O 1
ATOM 1465 N N . ASP A 1 185 ? -24.524 14.013 -12.853 1.00 36.28 185 ASP A N 1
ATOM 1466 C CA . ASP A 1 185 ? -24.304 14.200 -14.296 1.00 36.28 185 ASP A CA 1
ATOM 1467 C C . ASP A 1 185 ? -23.081 13.407 -14.740 1.00 36.28 185 ASP A C 1
ATOM 1469 O O . ASP A 1 185 ? -21.939 13.852 -14.666 1.00 36.28 185 ASP A O 1
ATOM 1473 N N . SER A 1 186 ? -23.367 12.182 -15.169 1.00 32.91 186 SER A N 1
ATOM 1474 C CA . SER A 1 186 ? -22.684 11.361 -16.174 1.00 32.91 186 SER A CA 1
ATOM 1475 C C . SER A 1 186 ? -22.912 9.917 -15.763 1.00 32.91 186 SER A C 1
ATOM 1477 O O . SER A 1 186 ? -22.353 9.434 -14.787 1.00 32.91 186 SER A O 1
ATOM 1479 N N . ALA A 1 187 ? -23.803 9.233 -16.479 1.00 33.62 187 ALA A N 1
ATOM 1480 C CA . ALA A 1 187 ? -24.023 7.810 -16.287 1.00 33.62 187 ALA A CA 1
ATOM 1481 C C . ALA A 1 187 ? -22.672 7.080 -16.404 1.00 33.62 187 ALA A C 1
ATOM 1483 O O . ALA A 1 187 ? -22.092 7.069 -17.499 1.00 33.62 187 ALA A O 1
ATOM 1484 N N . PRO A 1 188 ? -22.144 6.466 -15.329 1.00 34.34 188 PRO A N 1
ATOM 1485 C CA . PRO A 1 188 ? -21.037 5.558 -15.497 1.00 34.34 188 PRO A CA 1
ATOM 1486 C C . PRO A 1 188 ? -21.626 4.336 -16.191 1.00 34.34 188 PRO A C 1
ATOM 1488 O O . PRO A 1 188 ? -22.568 3.709 -15.700 1.00 34.34 188 PRO A O 1
ATOM 1491 N N . LYS A 1 189 ? -21.090 4.010 -17.372 1.00 34.62 189 LYS A N 1
ATOM 1492 C CA . LYS A 1 189 ? -21.235 2.669 -17.940 1.00 34.62 189 LYS A CA 1
ATOM 1493 C C . LYS A 1 189 ? -21.028 1.690 -16.792 1.00 34.62 189 LYS A C 1
ATOM 1495 O O . LYS A 1 189 ? -19.998 1.780 -16.126 1.00 34.62 189 LYS A O 1
ATOM 1500 N N . GLN A 1 190 ? -22.005 0.814 -16.562 1.00 32.84 190 GLN A N 1
ATOM 1501 C CA . GLN A 1 190 ? -21.851 -0.342 -15.692 1.00 32.84 190 GLN A CA 1
ATOM 1502 C C . GLN A 1 190 ? -20.544 -1.027 -16.089 1.00 32.84 190 GLN A C 1
ATOM 1504 O O . GLN A 1 190 ? -20.473 -1.729 -17.099 1.00 32.84 190 GLN A O 1
ATOM 1509 N N . PHE A 1 191 ? -19.485 -0.767 -15.326 1.00 36.94 191 PHE A N 1
ATOM 1510 C CA . PHE A 1 191 ? -18.314 -1.607 -15.335 1.00 36.94 191 PHE A CA 1
ATOM 1511 C C . PHE A 1 191 ? -18.809 -2.902 -14.720 1.00 36.94 191 PHE A C 1
ATOM 1513 O O . PHE A 1 191 ? -18.975 -3.016 -13.509 1.00 36.94 191 PHE A O 1
ATOM 1520 N N . GLN A 1 192 ? -19.149 -3.847 -15.596 1.00 28.22 192 GLN A N 1
ATOM 1521 C CA . GLN A 1 192 ? -19.239 -5.240 -15.221 1.00 28.22 192 GLN A CA 1
ATOM 1522 C C . GLN A 1 192 ? -17.935 -5.547 -14.495 1.00 28.22 192 GLN A C 1
ATOM 1524 O O . GLN A 1 192 ? -16.860 -5.520 -15.097 1.00 28.22 192 GLN A O 1
ATOM 1529 N N . TYR A 1 193 ? -18.038 -5.784 -13.191 1.00 33.19 193 TYR A N 1
ATOM 1530 C CA . TYR A 1 193 ? -17.019 -6.484 -12.442 1.00 33.19 193 TYR A CA 1
ATOM 1531 C C . TYR A 1 193 ? -16.894 -7.852 -13.112 1.00 33.19 193 TYR A C 1
ATOM 1533 O O . TYR A 1 193 ? -17.610 -8.796 -12.793 1.00 33.19 193 TYR A O 1
ATOM 1541 N N . SER A 1 194 ? -16.031 -7.951 -14.123 1.00 31.36 194 SER A N 1
ATOM 1542 C CA . SER A 1 194 ? -15.498 -9.234 -14.528 1.00 31.36 194 SER A CA 1
ATOM 1543 C C . SER A 1 194 ? -14.809 -9.764 -13.285 1.00 31.36 194 SER A C 1
ATOM 1545 O O . SER A 1 194 ? -13.805 -9.196 -12.854 1.00 31.36 194 SER A O 1
ATOM 1547 N N . ASN A 1 195 ? -15.432 -10.777 -12.691 1.00 35.56 195 ASN A N 1
ATOM 1548 C CA . ASN A 1 195 ? -14.982 -11.561 -11.557 1.00 35.56 195 ASN A CA 1
ATOM 1549 C C . ASN A 1 195 ? -13.505 -11.954 -11.705 1.00 35.56 195 ASN A C 1
ATOM 1551 O O . ASN A 1 195 ? -13.178 -13.061 -12.119 1.00 35.56 195 ASN A O 1
ATOM 1555 N N . ILE A 1 196 ? -12.599 -11.055 -11.342 1.00 36.06 196 ILE A N 1
ATOM 1556 C CA . ILE A 1 196 ? -11.275 -11.420 -10.869 1.00 36.06 196 ILE A CA 1
ATOM 1557 C C . ILE A 1 196 ? -11.387 -11.255 -9.368 1.00 36.06 196 ILE A C 1
ATOM 1559 O O . ILE A 1 196 ? -11.014 -10.236 -8.790 1.00 36.06 196 ILE A O 1
ATOM 1563 N N . SER A 1 197 ? -12.010 -12.269 -8.770 1.00 33.25 197 SER A N 1
ATOM 1564 C CA . SER A 1 197 ? -11.870 -12.543 -7.355 1.00 33.25 197 SER A CA 1
ATOM 1565 C C . SER A 1 197 ? -10.371 -12.561 -7.046 1.00 33.25 197 SER A C 1
ATOM 1567 O O . SER A 1 197 ? -9.634 -13.434 -7.500 1.00 33.25 197 SER A O 1
ATOM 1569 N N . MET A 1 198 ? -9.916 -11.522 -6.350 1.00 33.81 198 MET A N 1
ATOM 1570 C CA . MET A 1 198 ? -8.691 -11.535 -5.557 1.00 33.81 198 MET A CA 1
ATOM 1571 C C . MET A 1 198 ? -9.037 -11.858 -4.101 1.00 33.81 198 MET A C 1
ATOM 1573 O O . MET A 1 198 ? -8.351 -11.406 -3.186 1.00 33.81 198 MET A O 1
ATOM 1577 N N . GLU A 1 199 ? -10.087 -12.646 -3.857 1.00 30.20 199 GLU A N 1
ATOM 1578 C CA . GLU A 1 199 ? -10.053 -13.445 -2.645 1.00 30.20 199 GLU A CA 1
ATOM 1579 C C . GLU A 1 199 ? -8.941 -14.476 -2.853 1.00 30.20 199 GLU A C 1
ATOM 1581 O O . GLU A 1 199 ? -9.009 -15.263 -3.804 1.00 30.20 199 GLU A O 1
ATOM 1586 N N . PRO A 1 200 ? -7.885 -14.495 -2.021 1.00 38.56 200 PRO A N 1
ATOM 1587 C CA . PRO A 1 200 ? -7.142 -15.724 -1.868 1.00 38.56 200 PRO A CA 1
ATOM 1588 C C . PRO A 1 200 ? -8.169 -16.723 -1.339 1.00 38.56 200 PRO A C 1
ATOM 1590 O O . PRO A 1 200 ? -8.544 -16.670 -0.169 1.00 38.56 200 PRO A O 1
ATOM 1593 N N . THR A 1 201 ? -8.676 -17.581 -2.229 1.00 35.81 201 THR A N 1
ATOM 1594 C CA . THR A 1 201 ? -9.381 -18.814 -1.876 1.00 35.81 201 THR A CA 1
ATOM 1595 C C . THR A 1 201 ? -8.705 -19.369 -0.636 1.00 35.81 201 THR A C 1
ATOM 1597 O O . THR A 1 201 ? -7.493 -19.585 -0.680 1.00 35.81 201 THR A O 1
ATOM 1600 N N . GLY A 1 202 ? -9.467 -19.483 0.456 1.00 34.56 202 GLY A N 1
ATOM 1601 C CA . GLY A 1 202 ? -9.025 -19.747 1.826 1.00 34.56 202 GLY A CA 1
ATOM 1602 C C . GLY A 1 202 ? -8.340 -21.095 2.041 1.00 34.56 202 GLY A C 1
ATOM 1603 O O . GLY A 1 202 ? -8.731 -21.863 2.912 1.00 34.56 202 GLY A O 1
ATOM 1604 N N . ALA A 1 203 ? -7.301 -21.385 1.269 1.00 40.97 203 ALA A N 1
ATOM 1605 C CA . ALA A 1 203 ? -6.269 -22.316 1.645 1.00 40.97 203 ALA A CA 1
ATOM 1606 C C . ALA A 1 203 ? -5.404 -21.586 2.672 1.00 40.97 203 ALA A C 1
ATOM 1608 O O . ALA A 1 203 ? -4.669 -20.651 2.341 1.00 40.97 203 ALA A O 1
ATOM 1609 N N . GLU A 1 204 ? -5.522 -21.973 3.939 1.00 51.38 204 GLU A N 1
ATOM 1610 C CA . GLU A 1 204 ? -4.520 -21.616 4.930 1.00 51.38 204 GLU A CA 1
ATOM 1611 C C . GLU A 1 204 ? -3.152 -22.029 4.380 1.00 51.38 204 GLU A C 1
ATOM 1613 O O . GLU A 1 204 ? -2.837 -23.215 4.311 1.00 51.38 204 GLU A O 1
ATOM 1618 N N . LEU A 1 205 ? -2.351 -21.045 3.951 1.00 58.16 205 LEU A N 1
ATOM 1619 C CA . LEU A 1 205 ? -0.976 -21.286 3.525 1.00 58.16 205 LEU A CA 1
ATOM 1620 C C . LEU A 1 205 ? -0.292 -22.103 4.616 1.00 58.16 205 LEU A C 1
ATOM 1622 O O . LEU A 1 205 ? -0.280 -21.705 5.794 1.00 58.16 205 LEU A O 1
ATOM 1626 N N . THR A 1 206 ? 0.270 -23.235 4.207 1.00 74.44 206 THR A N 1
ATOM 1627 C CA . THR A 1 206 ? 1.031 -24.093 5.105 1.00 74.44 206 THR A CA 1
ATOM 1628 C C . THR A 1 206 ? 2.178 -23.290 5.716 1.00 74.44 206 THR A C 1
ATOM 1630 O O . THR A 1 206 ? 2.626 -22.265 5.187 1.00 74.44 206 THR A O 1
ATOM 1633 N N . TYR A 1 207 ? 2.652 -23.728 6.877 1.00 70.31 207 TYR A N 1
ATOM 1634 C CA . TYR A 1 207 ? 3.707 -23.039 7.620 1.00 70.31 207 TYR A CA 1
ATOM 1635 C C . TYR A 1 207 ? 4.949 -22.777 6.741 1.00 70.31 207 TYR A C 1
ATOM 1637 O O . TYR A 1 207 ? 5.474 -21.662 6.715 1.00 70.31 207 TYR A O 1
ATOM 1645 N N . ASP A 1 208 ? 5.322 -23.750 5.906 1.00 73.19 208 ASP A N 1
ATOM 1646 C CA . ASP A 1 208 ? 6.436 -23.648 4.958 1.00 73.19 208 ASP A CA 1
ATOM 1647 C C . ASP A 1 208 ? 6.190 -22.640 3.827 1.00 73.19 208 ASP A C 1
ATOM 1649 O O . ASP A 1 208 ? 7.109 -21.930 3.402 1.00 73.19 208 ASP A O 1
ATOM 1653 N N . GLU A 1 209 ? 4.954 -22.526 3.342 1.00 74.62 209 GLU A N 1
ATOM 1654 C CA . GLU A 1 209 ? 4.587 -21.533 2.332 1.00 74.62 209 GLU A CA 1
ATOM 1655 C C . GLU A 1 209 ? 4.612 -20.118 2.909 1.00 74.62 209 GLU A C 1
ATOM 1657 O O . GLU A 1 209 ? 5.157 -19.210 2.278 1.00 74.62 209 GLU A O 1
ATOM 1662 N N . LYS A 1 210 ? 4.133 -19.931 4.147 1.00 73.25 210 LYS A N 1
ATOM 1663 C CA . LYS A 1 210 ? 4.247 -18.652 4.865 1.00 73.25 210 LYS A CA 1
ATOM 1664 C C . LYS A 1 210 ? 5.715 -18.245 5.012 1.00 73.25 210 LYS A C 1
ATOM 1666 O O . LYS A 1 210 ? 6.071 -17.111 4.687 1.00 73.25 210 LYS A O 1
ATOM 1671 N N . VAL A 1 211 ? 6.599 -19.165 5.409 1.00 75.50 211 VAL A N 1
ATOM 1672 C CA . VAL A 1 211 ? 8.048 -18.901 5.519 1.00 75.50 211 VAL A CA 1
ATOM 1673 C C . VAL A 1 211 ? 8.664 -18.511 4.172 1.00 75.50 211 VAL A C 1
ATOM 1675 O O . VAL A 1 211 ? 9.466 -17.569 4.123 1.00 75.50 211 VAL A O 1
ATOM 1678 N N . LYS A 1 212 ? 8.284 -19.182 3.075 1.00 78.06 212 LYS A N 1
ATOM 1679 C CA . LYS A 1 212 ? 8.737 -18.839 1.715 1.00 78.06 212 LYS A CA 1
ATOM 1680 C C . LYS A 1 212 ? 8.274 -17.445 1.293 1.00 78.06 212 LYS A C 1
ATOM 1682 O O . LYS A 1 212 ? 9.101 -16.664 0.824 1.00 78.06 212 LYS A O 1
ATOM 1687 N N . VAL A 1 213 ? 7.003 -17.103 1.513 1.00 76.19 213 VAL A N 1
ATOM 1688 C CA . VAL A 1 213 ? 6.438 -15.778 1.192 1.00 76.19 213 VAL A CA 1
ATOM 1689 C C . VAL A 1 213 ? 7.122 -14.670 1.999 1.00 76.19 213 VAL A C 1
ATOM 1691 O O . VAL A 1 213 ? 7.520 -13.644 1.444 1.00 76.19 213 VAL A O 1
ATOM 1694 N N . PHE A 1 214 ? 7.363 -14.877 3.297 1.00 76.56 214 PHE A N 1
ATOM 1695 C CA . PHE A 1 214 ? 8.133 -13.909 4.082 1.00 76.56 214 PHE A CA 1
ATOM 1696 C C . PHE A 1 214 ? 9.573 -13.774 3.571 1.00 76.56 214 PHE A C 1
ATOM 1698 O O . PHE A 1 214 ? 10.098 -12.662 3.503 1.00 76.56 214 PHE A O 1
ATOM 1705 N N . GLY A 1 215 ? 10.206 -14.876 3.161 1.00 74.44 215 GLY A N 1
ATOM 1706 C CA . GLY A 1 215 ? 11.541 -14.869 2.561 1.00 74.44 215 GLY A CA 1
ATOM 1707 C C . GLY A 1 215 ? 11.619 -14.056 1.264 1.00 74.44 215 GLY A C 1
ATOM 1708 O O . GLY A 1 215 ? 12.515 -13.221 1.117 1.00 74.44 215 GLY A O 1
ATOM 1709 N N . THR A 1 216 ? 10.668 -14.236 0.343 1.00 79.75 216 THR A N 1
ATOM 1710 C CA . THR A 1 216 ? 10.624 -13.466 -0.913 1.00 79.75 216 THR A CA 1
ATOM 1711 C C . THR A 1 216 ? 10.394 -11.977 -0.649 1.00 79.75 216 THR A C 1
ATOM 1713 O O . THR A 1 216 ? 11.080 -11.140 -1.240 1.00 79.75 216 THR A O 1
ATOM 1716 N N . HIS A 1 217 ? 9.518 -11.634 0.300 1.00 71.31 217 HIS A N 1
ATOM 1717 C CA . HIS A 1 217 ? 9.261 -10.248 0.697 1.00 71.31 217 HIS A CA 1
ATOM 1718 C C . HIS A 1 217 ? 10.489 -9.587 1.344 1.00 71.31 217 HIS A C 1
ATOM 1720 O O . HIS A 1 217 ? 10.827 -8.452 1.001 1.00 71.31 217 HIS A O 1
ATOM 1726 N N . ILE A 1 218 ? 11.202 -10.291 2.231 1.00 79.62 218 ILE A N 1
ATOM 1727 C CA . ILE A 1 218 ? 12.447 -9.798 2.845 1.00 79.62 218 ILE A CA 1
ATOM 1728 C C . ILE A 1 218 ? 13.515 -9.543 1.772 1.00 79.62 218 ILE A C 1
ATOM 1730 O O . ILE A 1 218 ? 14.171 -8.496 1.795 1.00 79.62 218 ILE A O 1
ATOM 1734 N N . ASN A 1 219 ? 13.662 -10.445 0.798 1.00 81.50 219 ASN A N 1
ATOM 1735 C CA . ASN A 1 219 ? 14.620 -10.290 -0.299 1.00 81.50 219 ASN A CA 1
ATOM 1736 C C . ASN A 1 219 ? 14.271 -9.099 -1.205 1.00 81.50 219 ASN A C 1
ATOM 1738 O O . ASN A 1 219 ? 15.152 -8.308 -1.550 1.00 81.50 219 ASN A O 1
ATOM 1742 N N . ALA A 1 220 ? 12.990 -8.922 -1.542 1.00 80.62 220 ALA A N 1
ATOM 1743 C CA . ALA A 1 220 ? 12.522 -7.789 -2.337 1.00 80.62 220 ALA A CA 1
ATOM 1744 C C . ALA A 1 220 ? 12.776 -6.447 -1.628 1.00 80.62 220 ALA A C 1
ATOM 1746 O O . ALA A 1 220 ? 13.311 -5.514 -2.234 1.00 80.62 220 ALA A O 1
ATOM 1747 N N . ILE A 1 221 ? 12.468 -6.364 -0.328 1.00 77.31 221 ILE A N 1
ATOM 1748 C CA . ILE A 1 221 ? 12.722 -5.163 0.479 1.00 77.31 221 ILE A CA 1
ATOM 1749 C C . ILE A 1 221 ? 14.224 -4.889 0.592 1.00 77.31 221 ILE A C 1
ATOM 1751 O O . ILE A 1 221 ? 14.650 -3.749 0.423 1.00 77.31 221 ILE A O 1
ATOM 1755 N N . THR A 1 222 ? 15.044 -5.919 0.804 1.00 83.88 222 THR A N 1
ATOM 1756 C CA . THR A 1 222 ? 16.507 -5.777 0.879 1.00 83.88 222 THR A CA 1
ATOM 1757 C C . THR A 1 222 ? 17.084 -5.247 -0.433 1.00 83.88 222 THR A C 1
ATOM 1759 O O . THR A 1 222 ? 17.871 -4.300 -0.426 1.00 83.88 222 THR A O 1
ATOM 1762 N N . LYS A 1 223 ? 16.635 -5.779 -1.577 1.00 87.00 223 LYS A N 1
ATOM 1763 C CA . LYS A 1 223 ? 17.037 -5.280 -2.899 1.00 87.00 223 LYS A CA 1
ATOM 1764 C C . LYS A 1 223 ? 16.661 -3.808 -3.081 1.00 87.00 223 LYS A C 1
ATOM 1766 O O . LYS A 1 223 ? 17.479 -3.028 -3.564 1.00 87.00 223 LYS A O 1
ATOM 1771 N N . ARG A 1 224 ? 15.454 -3.414 -2.662 1.00 82.06 224 ARG A N 1
ATOM 1772 C CA . ARG A 1 224 ? 14.990 -2.023 -2.745 1.00 82.06 224 ARG A CA 1
ATOM 1773 C C . ARG A 1 224 ? 15.796 -1.084 -1.843 1.00 82.06 224 ARG A C 1
ATOM 1775 O O . ARG A 1 224 ? 16.165 -0.008 -2.299 1.00 82.06 224 ARG A O 1
ATOM 1782 N N . ILE A 1 225 ? 16.117 -1.491 -0.612 1.00 80.31 225 ILE A N 1
ATOM 1783 C CA . ILE A 1 225 ? 16.982 -0.716 0.296 1.00 80.31 225 ILE A CA 1
ATOM 1784 C C . ILE A 1 225 ? 18.350 -0.473 -0.352 1.00 80.31 225 ILE A C 1
ATOM 1786 O O . ILE A 1 225 ? 18.803 0.669 -0.400 1.00 80.31 225 ILE A O 1
ATOM 1790 N N . ASN A 1 226 ? 18.969 -1.509 -0.924 1.00 87.44 226 ASN A N 1
ATOM 1791 C CA . ASN A 1 226 ? 20.269 -1.382 -1.587 1.00 87.44 226 ASN A CA 1
ATOM 1792 C C . ASN A 1 226 ? 20.207 -0.428 -2.793 1.00 87.44 226 ASN A C 1
ATOM 1794 O O . ASN A 1 226 ? 21.094 0.403 -2.972 1.00 87.44 226 ASN A O 1
ATOM 1798 N N . GLN A 1 227 ? 19.137 -0.492 -3.591 1.00 84.94 227 GLN A N 1
ATOM 1799 C CA . GLN A 1 227 ? 18.919 0.440 -4.705 1.00 84.94 227 GLN A CA 1
ATOM 1800 C C . GLN A 1 227 ? 18.760 1.890 -4.230 1.00 84.94 227 GLN A C 1
ATOM 1802 O O . GLN A 1 227 ? 19.313 2.798 -4.844 1.00 84.94 227 GLN A O 1
ATOM 1807 N N . LEU A 1 228 ? 18.036 2.124 -3.132 1.00 82.38 228 LEU A N 1
ATOM 1808 C CA . LEU A 1 228 ? 17.868 3.463 -2.561 1.00 82.38 228 LEU A CA 1
ATOM 1809 C C . LEU A 1 228 ? 19.178 4.006 -1.976 1.00 82.38 228 LEU A C 1
ATOM 1811 O O . LEU A 1 228 ? 19.474 5.187 -2.144 1.00 82.38 228 LEU A O 1
ATOM 1815 N N . GLN A 1 229 ? 19.995 3.152 -1.355 1.00 86.75 229 GLN A N 1
ATOM 1816 C CA . GLN A 1 229 ? 21.334 3.520 -0.884 1.00 86.75 229 GLN A CA 1
ATOM 1817 C C . GLN A 1 229 ? 22.266 3.887 -2.045 1.00 86.75 229 GLN A C 1
ATOM 1819 O O . GLN A 1 229 ? 22.964 4.897 -1.979 1.00 86.75 229 GLN A O 1
ATOM 1824 N N . GLN A 1 230 ? 22.234 3.125 -3.141 1.00 85.31 230 GLN A N 1
ATOM 1825 C CA . GLN A 1 230 ? 22.962 3.475 -4.364 1.00 85.31 230 GLN A CA 1
ATOM 1826 C C . GLN A 1 230 ? 22.455 4.799 -4.953 1.00 85.31 230 GLN A C 1
ATOM 1828 O O . GLN A 1 230 ? 23.256 5.663 -5.303 1.00 85.31 230 GLN A O 1
ATOM 1833 N N . ALA A 1 231 ? 21.136 5.007 -4.990 1.00 80.56 231 ALA A N 1
ATOM 1834 C CA . ALA A 1 231 ? 20.532 6.242 -5.481 1.00 80.56 231 ALA A CA 1
ATOM 1835 C C . ALA A 1 231 ? 20.886 7.463 -4.618 1.00 80.56 231 ALA A C 1
ATOM 1837 O O . ALA A 1 231 ? 21.041 8.556 -5.161 1.00 80.56 231 ALA A O 1
ATOM 1838 N N . LYS A 1 232 ? 21.055 7.291 -3.300 1.00 79.69 232 LYS A N 1
ATOM 1839 C CA . LYS A 1 232 ? 21.496 8.353 -2.381 1.00 79.69 232 LYS A CA 1
ATOM 1840 C C . LYS A 1 232 ? 22.887 8.880 -2.738 1.00 79.69 232 LYS A C 1
ATOM 1842 O O . LYS A 1 232 ? 23.118 10.082 -2.650 1.00 79.69 232 LYS A O 1
ATOM 1847 N N . ASN A 1 233 ? 23.774 7.991 -3.181 1.00 76.88 233 ASN A N 1
ATOM 1848 C CA . ASN A 1 233 ? 25.150 8.323 -3.553 1.00 76.88 233 ASN A CA 1
ATOM 1849 C C . ASN A 1 233 ? 25.300 8.698 -5.038 1.00 76.88 233 ASN A C 1
ATOM 1851 O O . ASN A 1 233 ? 26.347 9.196 -5.445 1.00 76.88 233 ASN A O 1
ATOM 1855 N N . ALA A 1 234 ? 24.268 8.465 -5.854 1.00 76.56 234 ALA A N 1
ATOM 1856 C CA . ALA A 1 234 ? 24.299 8.744 -7.282 1.00 76.56 234 ALA A CA 1
ATOM 1857 C C . ALA A 1 234 ? 24.099 10.244 -7.591 1.00 76.56 234 ALA A C 1
ATOM 1859 O O . ALA A 1 234 ? 23.278 10.911 -6.938 1.00 76.56 234 ALA A O 1
ATOM 1860 N N . PRO A 1 235 ? 24.778 10.772 -8.630 1.00 68.25 235 PRO A N 1
ATOM 1861 C CA . PRO A 1 235 ? 24.569 12.139 -9.100 1.00 68.25 235 PRO A CA 1
ATOM 1862 C C . PRO A 1 235 ? 23.106 12.376 -9.505 1.00 68.25 235 PRO A C 1
ATOM 1864 O O . PRO A 1 235 ? 22.355 11.437 -9.780 1.00 68.25 235 PRO A O 1
ATOM 1867 N N . PHE A 1 236 ? 22.675 13.639 -9.510 1.00 64.88 236 PHE A N 1
ATOM 1868 C CA . PHE A 1 236 ? 21.332 13.998 -9.967 1.00 64.88 236 PHE A CA 1
ATOM 1869 C C . PHE A 1 236 ? 21.174 13.660 -11.452 1.00 64.88 236 PHE A C 1
ATOM 1871 O O . PHE A 1 236 ? 21.819 14.263 -12.303 1.00 64.88 236 PHE A O 1
ATOM 1878 N N . VAL A 1 237 ? 20.287 12.715 -11.756 1.00 57.72 237 VAL A N 1
ATOM 1879 C CA . VAL A 1 237 ? 19.863 12.394 -13.121 1.00 57.72 237 VAL A CA 1
ATOM 1880 C C . VAL A 1 237 ? 18.363 12.672 -13.192 1.00 57.72 237 VAL A C 1
ATOM 1882 O O . VAL A 1 237 ? 17.593 12.032 -12.478 1.00 57.72 237 VAL A O 1
ATOM 1885 N N . GLY A 1 238 ? 17.938 13.666 -13.978 1.00 61.56 238 GLY A N 1
ATOM 1886 C CA . GLY A 1 238 ? 16.520 14.016 -14.143 1.00 61.56 238 GLY A CA 1
ATOM 1887 C C . GLY A 1 238 ? 16.245 15.519 -14.188 1.00 61.56 238 GLY A C 1
ATOM 1888 O O . GLY A 1 238 ? 17.127 16.299 -14.541 1.00 61.56 238 GLY A O 1
ATOM 1889 N N . MET A 1 239 ? 15.018 15.914 -13.816 1.00 47.81 239 MET A N 1
ATOM 1890 C CA . MET A 1 239 ? 14.517 17.294 -13.932 1.00 47.81 239 MET A CA 1
ATOM 1891 C C . MET A 1 239 ? 15.432 18.346 -13.313 1.00 47.81 239 MET A C 1
ATOM 1893 O O . MET A 1 239 ? 15.403 19.457 -13.801 1.00 47.81 239 MET A O 1
ATOM 1897 N N . ASP A 1 240 ? 16.278 18.008 -12.338 1.00 53.59 240 ASP A N 1
ATOM 1898 C CA . ASP A 1 240 ? 17.157 18.949 -11.629 1.00 53.59 240 ASP A CA 1
ATOM 1899 C C . ASP A 1 240 ? 18.611 18.958 -12.129 1.00 53.59 240 ASP A C 1
ATOM 1901 O O . ASP A 1 240 ? 19.459 19.643 -11.559 1.00 53.59 240 ASP A O 1
ATOM 1905 N N . ALA A 1 241 ? 18.916 18.234 -13.213 1.00 59.59 241 ALA A N 1
ATOM 1906 C CA . ALA A 1 241 ? 20.256 18.185 -13.808 1.00 59.59 241 ALA A CA 1
ATOM 1907 C C . ALA A 1 241 ? 20.738 19.545 -14.358 1.00 59.59 241 ALA A C 1
ATOM 1909 O O . ALA A 1 241 ? 21.925 19.720 -14.618 1.00 59.59 241 ALA A O 1
ATOM 1910 N N . HIS A 1 242 ? 19.831 20.515 -14.517 1.00 66.25 242 HIS A N 1
ATOM 1911 C CA . HIS A 1 242 ? 20.144 21.878 -14.951 1.00 66.25 242 HIS A CA 1
ATOM 1912 C C . HIS A 1 242 ? 20.731 22.757 -13.829 1.00 66.25 242 HIS A C 1
ATOM 1914 O O . HIS A 1 242 ? 21.238 23.847 -14.102 1.00 66.25 242 HIS A O 1
ATOM 1920 N N . LEU A 1 243 ? 20.680 22.317 -12.565 1.00 69.69 243 LEU A N 1
ATOM 1921 C CA . LEU A 1 243 ? 21.279 23.053 -11.454 1.00 69.69 243 LEU A CA 1
ATOM 1922 C C . LEU A 1 243 ? 22.802 22.903 -11.484 1.00 69.69 243 LEU A C 1
ATOM 1924 O O . LEU A 1 243 ? 23.333 21.798 -11.372 1.00 69.69 243 LEU A O 1
ATOM 1928 N N . LYS A 1 244 ? 23.517 24.033 -11.576 1.00 75.75 244 LYS A N 1
ATOM 1929 C CA . LYS A 1 244 ? 24.983 24.037 -11.522 1.00 75.75 244 LYS A CA 1
ATOM 1930 C C . LYS A 1 244 ? 25.465 23.422 -10.196 1.00 75.75 244 LYS A C 1
ATOM 1932 O O . LYS A 1 244 ? 25.036 23.895 -9.129 1.00 75.75 244 LYS A O 1
ATOM 1937 N N . PRO A 1 245 ? 26.368 22.423 -10.242 1.00 78.06 245 PRO A N 1
ATOM 1938 C CA . PRO A 1 245 ? 26.975 21.851 -9.048 1.00 78.06 245 PRO A CA 1
ATOM 1939 C C . PRO A 1 245 ? 27.579 22.945 -8.161 1.00 78.06 245 PRO A C 1
ATOM 1941 O O . PRO A 1 245 ? 28.213 23.877 -8.649 1.00 78.06 245 PRO A O 1
ATOM 1944 N N . GLY A 1 246 ? 27.360 22.848 -6.850 1.00 75.56 246 GLY A N 1
ATOM 1945 C CA . GLY A 1 246 ? 27.939 23.770 -5.866 1.00 75.56 246 GLY A CA 1
ATOM 1946 C C . GLY A 1 246 ? 27.098 25.005 -5.524 1.00 75.56 246 GLY A C 1
ATOM 1947 O O . GLY A 1 246 ? 27.380 25.628 -4.499 1.00 75.56 246 GLY A O 1
ATOM 1948 N N . THR A 1 247 ? 26.043 25.314 -6.288 1.00 83.88 247 THR A N 1
ATOM 1949 C CA . THR A 1 247 ? 25.091 26.394 -5.957 1.00 83.88 247 THR A CA 1
ATOM 1950 C C . THR A 1 247 ? 24.288 26.090 -4.684 1.00 83.88 247 THR A C 1
ATOM 1952 O O . THR A 1 247 ? 24.075 24.929 -4.328 1.00 83.88 247 THR A O 1
ATOM 1955 N N . ALA A 1 248 ? 23.805 27.127 -3.988 1.00 78.19 248 ALA A N 1
ATOM 1956 C CA . ALA A 1 248 ? 22.981 26.958 -2.785 1.00 78.19 248 ALA A CA 1
ATOM 1957 C C . ALA A 1 248 ? 21.706 26.137 -3.064 1.00 78.19 248 ALA A C 1
ATOM 1959 O O . ALA A 1 248 ? 21.371 25.238 -2.294 1.00 78.19 248 ALA A O 1
ATOM 1960 N N . ALA A 1 249 ? 21.059 26.373 -4.211 1.00 74.00 249 ALA A N 1
ATOM 1961 C CA . ALA A 1 249 ? 19.897 25.609 -4.665 1.00 74.00 249 ALA A CA 1
ATOM 1962 C C . ALA A 1 249 ? 20.225 24.122 -4.901 1.00 74.00 249 ALA A C 1
ATOM 1964 O O . ALA A 1 249 ? 19.468 23.252 -4.470 1.00 74.00 249 ALA A O 1
ATOM 1965 N N . TYR A 1 250 ? 21.378 23.818 -5.511 1.00 79.06 250 TYR A N 1
ATOM 1966 C CA . TYR A 1 250 ? 21.857 22.444 -5.690 1.00 79.06 250 TYR A CA 1
ATOM 1967 C C . TYR A 1 250 ? 22.080 21.741 -4.342 1.00 79.06 250 TYR A C 1
ATOM 1969 O O . TYR A 1 250 ? 21.593 20.630 -4.136 1.00 79.06 250 TYR A O 1
ATOM 1977 N N . ARG A 1 251 ? 22.748 22.404 -3.386 1.00 79.31 251 ARG A N 1
ATOM 1978 C CA . ARG A 1 251 ? 22.995 21.847 -2.042 1.00 79.31 251 ARG A CA 1
ATOM 1979 C C . ARG A 1 251 ? 21.696 21.607 -1.269 1.00 79.31 251 ARG A C 1
ATOM 1981 O O . ARG A 1 251 ? 21.557 20.562 -0.636 1.00 79.31 251 ARG A O 1
ATOM 1988 N N . HIS A 1 252 ? 20.741 22.537 -1.344 1.00 78.69 252 HIS A N 1
ATOM 1989 C CA . HIS A 1 252 ? 19.436 22.389 -0.696 1.00 78.69 252 HIS A CA 1
ATOM 1990 C C . HIS A 1 252 ? 18.667 21.192 -1.262 1.00 78.69 252 HIS A C 1
ATOM 1992 O O . HIS A 1 252 ? 18.229 20.327 -0.507 1.00 78.69 252 HIS A O 1
ATOM 1998 N N . ARG A 1 253 ? 18.574 21.071 -2.593 1.00 79.19 253 ARG A N 1
ATOM 1999 C CA . ARG A 1 253 ? 17.900 19.927 -3.222 1.00 79.19 253 ARG A CA 1
ATOM 2000 C C . ARG A 1 253 ? 18.604 18.604 -2.951 1.00 79.19 253 ARG A C 1
ATOM 2002 O O . ARG A 1 253 ? 17.935 17.594 -2.747 1.00 79.19 253 ARG A O 1
ATOM 2009 N N . GLN A 1 254 ? 19.936 18.591 -2.908 1.00 81.44 254 GLN A N 1
ATOM 2010 C CA . GLN A 1 254 ? 20.700 17.400 -2.539 1.00 81.44 254 GLN A CA 1
ATOM 2011 C C . GLN A 1 254 ? 20.391 16.959 -1.105 1.00 81.44 254 GLN A C 1
ATOM 2013 O O . GLN A 1 254 ? 20.180 15.770 -0.866 1.00 81.44 254 GLN A O 1
ATOM 2018 N N . LYS A 1 255 ? 20.295 17.915 -0.174 1.00 84.00 255 LYS A N 1
ATOM 2019 C CA . LYS A 1 255 ? 19.907 17.663 1.216 1.00 84.00 255 LYS A CA 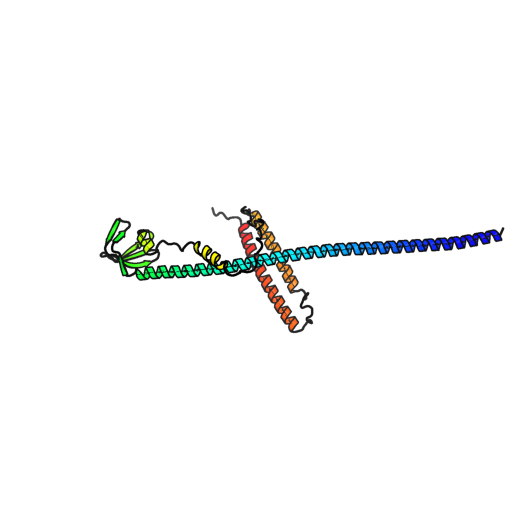1
ATOM 2020 C C . LYS A 1 255 ? 18.473 17.135 1.317 1.00 84.00 255 LYS A C 1
ATOM 2022 O O . LYS A 1 255 ? 18.266 16.112 1.962 1.00 84.00 255 LYS A O 1
ATOM 2027 N N . ASP A 1 256 ? 17.512 17.757 0.636 1.00 82.75 256 ASP A N 1
ATOM 2028 C CA . ASP A 1 256 ? 16.111 17.308 0.634 1.00 82.75 256 ASP A CA 1
ATOM 2029 C C . ASP A 1 256 ? 15.957 15.907 0.036 1.00 82.75 256 ASP A C 1
ATOM 2031 O O . ASP A 1 256 ? 15.256 15.056 0.589 1.00 82.75 256 ASP A O 1
ATOM 2035 N N . ARG A 1 257 ? 16.644 15.632 -1.080 1.00 81.00 257 ARG A N 1
ATOM 2036 C CA . ARG A 1 257 ? 16.673 14.303 -1.702 1.00 81.00 257 ARG A CA 1
ATOM 2037 C C . ARG A 1 257 ? 17.263 13.268 -0.751 1.00 81.00 257 ARG A C 1
ATOM 2039 O O . ARG A 1 257 ? 16.662 12.211 -0.578 1.00 81.00 257 ARG A O 1
ATOM 2046 N N . ALA A 1 258 ? 18.397 13.570 -0.118 1.00 81.81 258 ALA A N 1
ATOM 2047 C CA . ALA A 1 258 ? 19.021 12.678 0.853 1.00 81.81 258 ALA A CA 1
ATOM 2048 C C . ALA A 1 258 ? 18.079 12.387 2.030 1.00 81.81 258 ALA A C 1
ATOM 2050 O O . ALA A 1 258 ? 17.890 11.226 2.377 1.00 81.81 258 ALA A O 1
ATOM 2051 N N . GLN A 1 259 ? 17.406 13.408 2.571 1.00 84.56 259 GLN A N 1
ATOM 2052 C CA . GLN A 1 259 ? 16.435 13.237 3.654 1.00 84.56 259 GLN A CA 1
ATOM 2053 C C . GLN A 1 259 ? 15.225 12.390 3.244 1.00 84.56 259 GLN A C 1
ATOM 2055 O O . GLN A 1 259 ? 14.777 11.550 4.024 1.00 84.56 259 GLN A O 1
ATOM 2060 N N . ARG A 1 260 ? 14.686 12.579 2.033 1.00 82.25 260 ARG A N 1
ATOM 2061 C CA . ARG A 1 260 ? 13.579 11.752 1.519 1.00 82.25 260 ARG A CA 1
ATOM 2062 C C . ARG A 1 260 ? 13.992 10.289 1.382 1.00 82.25 260 ARG A C 1
ATOM 2064 O O . ARG A 1 260 ? 13.265 9.414 1.844 1.00 82.25 260 ARG A O 1
ATOM 2071 N N . LEU A 1 261 ? 15.168 10.040 0.806 1.00 82.44 261 LEU A N 1
ATOM 2072 C CA . LEU A 1 261 ? 15.711 8.689 0.662 1.00 82.44 261 LEU A CA 1
ATOM 2073 C C . LEU A 1 261 ? 15.991 8.046 2.026 1.00 82.44 261 LEU A C 1
ATOM 2075 O O . LEU A 1 261 ? 15.667 6.880 2.217 1.00 82.44 261 LEU A O 1
ATOM 2079 N N . ASP A 1 262 ? 16.508 8.803 2.995 1.00 82.75 262 ASP A N 1
ATOM 2080 C CA . ASP A 1 262 ? 16.746 8.308 4.356 1.00 82.75 262 ASP A CA 1
ATOM 2081 C C . ASP A 1 262 ? 15.448 7.923 5.072 1.00 82.75 262 ASP A C 1
ATOM 2083 O O . ASP A 1 262 ? 15.392 6.881 5.727 1.00 82.75 262 ASP A O 1
ATOM 2087 N N . ARG A 1 263 ? 14.372 8.701 4.895 1.00 83.25 263 ARG A N 1
ATOM 2088 C CA . ARG A 1 263 ? 13.041 8.342 5.412 1.00 83.25 263 ARG A CA 1
ATOM 2089 C C . ARG A 1 263 ? 12.509 7.061 4.767 1.00 83.25 263 ARG A C 1
ATOM 2091 O O . ARG A 1 263 ? 12.016 6.189 5.479 1.00 83.25 263 ARG A O 1
ATOM 2098 N N . GLU A 1 264 ? 12.628 6.917 3.447 1.00 83.38 264 GLU A N 1
ATOM 2099 C CA . GLU A 1 264 ? 12.178 5.713 2.729 1.00 83.38 264 GLU A CA 1
ATOM 2100 C C . GLU A 1 264 ? 12.979 4.472 3.162 1.00 83.38 264 GLU A C 1
ATOM 2102 O O . GLU A 1 264 ? 12.396 3.428 3.463 1.00 83.38 264 GLU A O 1
ATOM 2107 N N . ILE A 1 265 ? 14.304 4.598 3.293 1.00 81.44 265 ILE A N 1
ATOM 2108 C CA . ILE A 1 265 ? 15.175 3.534 3.808 1.00 81.44 265 ILE A CA 1
ATOM 2109 C C . ILE A 1 265 ? 14.774 3.152 5.238 1.00 81.44 265 ILE A C 1
ATOM 2111 O O . ILE A 1 265 ? 14.681 1.960 5.538 1.00 81.44 265 ILE A O 1
ATOM 2115 N N . ALA A 1 266 ? 14.496 4.119 6.117 1.00 83.75 266 ALA A N 1
ATOM 2116 C CA . ALA A 1 266 ? 14.089 3.850 7.496 1.00 83.75 266 ALA A CA 1
ATOM 2117 C C . ALA A 1 266 ? 12.764 3.069 7.572 1.00 83.75 266 ALA A C 1
ATOM 2119 O O . ALA A 1 266 ? 12.680 2.073 8.296 1.00 83.75 266 ALA A O 1
ATOM 2120 N N . ILE A 1 267 ? 11.762 3.460 6.776 1.00 84.88 267 ILE A N 1
ATOM 2121 C CA . ILE A 1 267 ? 10.461 2.774 6.691 1.00 84.88 267 ILE A CA 1
ATOM 2122 C C . ILE A 1 267 ? 10.626 1.344 6.159 1.00 84.88 267 ILE A C 1
ATOM 2124 O O . ILE A 1 267 ? 10.055 0.396 6.697 1.00 84.88 267 ILE A O 1
ATOM 2128 N N . LEU A 1 268 ? 11.428 1.153 5.111 1.00 78.56 268 LEU A N 1
ATOM 2129 C CA . LEU A 1 268 ? 11.667 -0.182 4.561 1.00 78.56 268 LEU A CA 1
ATOM 2130 C C . LEU A 1 268 ? 12.456 -1.067 5.530 1.00 78.56 268 LEU A C 1
ATOM 2132 O O . LEU A 1 268 ? 12.182 -2.263 5.638 1.00 78.56 268 LEU A O 1
ATOM 2136 N N . THR A 1 269 ? 13.391 -0.485 6.279 1.00 83.62 269 THR A N 1
ATOM 2137 C CA . THR A 1 269 ? 14.173 -1.201 7.291 1.00 83.62 269 THR A CA 1
ATOM 2138 C C . THR A 1 269 ? 13.295 -1.650 8.459 1.00 83.62 269 THR A C 1
ATOM 2140 O O . THR A 1 269 ? 13.422 -2.789 8.910 1.00 83.62 269 THR A O 1
ATOM 2143 N N . SER A 1 270 ? 12.369 -0.809 8.934 1.00 84.31 270 SER A N 1
ATOM 2144 C CA . SER A 1 270 ? 11.419 -1.208 9.981 1.00 84.31 270 SER A CA 1
ATOM 2145 C C . SER A 1 270 ? 10.472 -2.305 9.487 1.00 84.31 270 SER A C 1
ATOM 2147 O O . SER A 1 270 ? 10.308 -3.320 10.165 1.00 84.31 270 SER A O 1
ATOM 2149 N N . LYS A 1 271 ? 9.943 -2.179 8.262 1.00 82.62 271 LYS A N 1
ATOM 2150 C CA . LYS A 1 271 ? 9.091 -3.203 7.638 1.00 82.62 271 LYS A CA 1
ATOM 2151 C C . LYS A 1 271 ? 9.819 -4.539 7.472 1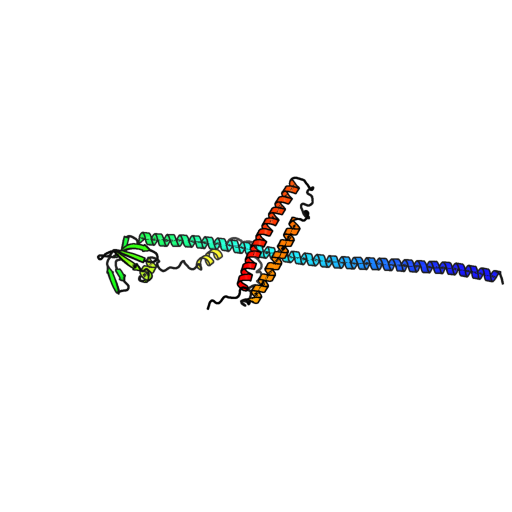.00 82.62 271 LYS A C 1
ATOM 2153 O O . LYS A 1 271 ? 9.249 -5.586 7.771 1.00 82.62 271 LYS A O 1
ATOM 2158 N N . ARG A 1 272 ? 11.093 -4.514 7.063 1.00 86.56 272 ARG A N 1
ATOM 2159 C CA . ARG A 1 272 ? 11.945 -5.711 6.999 1.00 86.56 272 ARG A CA 1
ATOM 2160 C C . ARG A 1 272 ? 12.074 -6.381 8.369 1.00 86.56 272 ARG A C 1
ATOM 2162 O O . ARG A 1 272 ? 11.873 -7.587 8.453 1.00 86.56 272 ARG A O 1
ATOM 2169 N N . LYS A 1 273 ? 12.357 -5.618 9.433 1.00 86.00 273 LYS A N 1
ATOM 2170 C CA . LYS A 1 273 ? 12.467 -6.158 10.802 1.00 86.00 273 LYS A CA 1
ATOM 2171 C C . LYS A 1 273 ? 11.173 -6.833 11.259 1.00 86.00 273 LYS A C 1
ATOM 2173 O O . LYS A 1 273 ? 11.225 -7.918 11.827 1.00 86.00 273 LYS A O 1
ATOM 2178 N N . VAL A 1 274 ? 10.015 -6.231 10.978 1.00 84.50 274 VAL A N 1
ATOM 2179 C CA . VAL A 1 274 ? 8.708 -6.828 11.308 1.00 84.50 274 VAL A CA 1
ATOM 2180 C C . VAL A 1 274 ? 8.511 -8.161 10.583 1.00 84.50 274 VAL A C 1
ATOM 2182 O O . VAL A 1 274 ? 8.132 -9.145 11.215 1.00 84.50 274 VAL A O 1
ATOM 2185 N N . LEU A 1 275 ? 8.831 -8.227 9.287 1.00 79.25 275 LEU A N 1
ATOM 2186 C CA . LEU A 1 275 ? 8.731 -9.466 8.507 1.00 79.25 275 LEU A CA 1
ATOM 2187 C C . LEU A 1 275 ? 9.731 -10.532 8.972 1.00 79.25 275 LEU A C 1
ATOM 2189 O O . LEU A 1 275 ? 9.398 -11.711 8.982 1.00 79.25 275 LEU A O 1
ATOM 2193 N N . GLU A 1 276 ? 10.936 -10.145 9.398 1.00 84.31 276 GLU A N 1
ATOM 2194 C CA . GLU A 1 276 ? 11.908 -11.067 9.998 1.00 84.31 276 GLU A CA 1
ATOM 2195 C C . GLU A 1 276 ? 11.408 -11.633 11.333 1.00 84.31 276 GLU A C 1
ATOM 2197 O O . GLU A 1 276 ? 11.561 -12.828 11.580 1.00 84.31 276 GLU A O 1
ATOM 2202 N N . ILE A 1 277 ? 10.773 -10.811 12.176 1.00 85.88 277 ILE A N 1
ATOM 2203 C CA . ILE A 1 277 ? 10.146 -11.266 13.427 1.00 85.88 277 ILE A CA 1
ATOM 2204 C C . ILE A 1 277 ? 8.998 -12.233 13.125 1.00 85.88 277 ILE A C 1
ATOM 2206 O O . ILE A 1 277 ? 8.914 -13.289 13.748 1.00 85.88 277 ILE A O 1
ATOM 2210 N N . GLN A 1 278 ? 8.138 -11.906 12.157 1.00 82.00 278 GLN A N 1
ATOM 2211 C CA . GLN A 1 278 ? 7.048 -12.787 11.735 1.00 82.00 278 GLN A CA 1
ATOM 2212 C C . GLN A 1 278 ? 7.594 -14.109 11.197 1.00 82.00 278 GLN A C 1
ATOM 2214 O O . GLN A 1 278 ? 7.217 -15.160 11.700 1.00 82.00 278 GLN A O 1
ATOM 2219 N N . ARG A 1 279 ? 8.563 -14.073 10.275 1.00 83.88 279 ARG A N 1
ATOM 2220 C CA . ARG A 1 279 ? 9.231 -15.276 9.766 1.00 83.88 279 ARG A CA 1
ATOM 2221 C C . ARG A 1 279 ? 9.824 -16.118 10.894 1.00 83.88 279 ARG A C 1
ATOM 2223 O O . ARG A 1 279 ? 9.646 -17.325 10.871 1.00 83.88 279 ARG A O 1
ATOM 2230 N N . LYS A 1 280 ? 10.473 -15.499 11.889 1.00 84.81 280 LYS A N 1
ATOM 2231 C CA . LYS A 1 280 ? 11.034 -16.209 13.050 1.00 84.81 280 LYS A CA 1
ATOM 2232 C C . LYS A 1 280 ? 9.968 -16.932 13.865 1.00 84.81 280 LYS A C 1
ATOM 2234 O O . LYS A 1 280 ? 10.203 -18.082 14.220 1.00 84.81 280 LYS A O 1
ATOM 2239 N N . LYS A 1 281 ? 8.808 -16.304 14.100 1.00 84.25 281 LYS A N 1
ATOM 2240 C CA . LYS A 1 281 ? 7.653 -16.957 14.746 1.00 84.25 281 LYS A CA 1
ATOM 2241 C C . LYS A 1 281 ? 7.183 -18.183 13.968 1.00 84.25 281 LYS A C 1
ATOM 2243 O O . LYS A 1 281 ? 6.738 -19.133 14.589 1.00 84.25 281 LYS A O 1
ATOM 2248 N N . PHE A 1 282 ? 7.329 -18.152 12.641 1.00 77.69 282 PHE A N 1
ATOM 2249 C CA . PHE A 1 282 ? 7.044 -19.270 11.744 1.00 77.69 282 PHE A CA 1
ATOM 2250 C C . PHE A 1 282 ? 8.248 -20.202 11.494 1.00 77.69 282 PHE A C 1
ATOM 2252 O O . PHE A 1 282 ? 8.212 -21.017 10.588 1.00 77.69 282 PHE A O 1
ATOM 2259 N N . THR A 1 283 ? 9.358 -20.094 12.224 1.00 73.81 283 THR A N 1
ATOM 2260 C CA . THR A 1 283 ? 10.504 -21.022 12.077 1.00 73.81 283 THR A CA 1
ATOM 2261 C C . THR A 1 283 ? 11.037 -21.527 13.409 1.00 73.81 283 THR A C 1
ATOM 2263 O O . THR A 1 283 ? 11.814 -22.475 13.434 1.00 73.81 283 THR A O 1
ATOM 2266 N N . SER A 1 284 ? 10.652 -20.899 14.523 1.00 68.75 284 SER A N 1
ATOM 2267 C CA . SER A 1 284 ? 10.981 -21.390 15.854 1.00 68.75 284 SER A CA 1
ATOM 2268 C C . SER A 1 284 ? 10.239 -22.704 16.107 1.00 68.75 284 SER A C 1
ATOM 2270 O O . SER A 1 284 ? 9.018 -22.724 15.924 1.00 68.75 284 SER A O 1
ATOM 2272 N N . PRO A 1 285 ? 10.931 -23.779 16.525 1.00 56.06 285 PRO A N 1
ATOM 2273 C CA . PRO A 1 285 ? 10.258 -24.989 16.968 1.00 56.06 285 PRO A CA 1
ATOM 2274 C C . PRO A 1 285 ? 9.359 -24.624 18.145 1.00 56.06 285 PRO A C 1
ATOM 2276 O O . PRO A 1 285 ? 9.787 -23.934 19.074 1.00 56.06 285 PRO A O 1
ATOM 2279 N N . THR A 1 286 ? 8.101 -25.048 18.084 1.00 50.91 286 THR A N 1
ATOM 2280 C CA . THR A 1 286 ? 7.170 -24.944 19.201 1.00 50.91 286 THR A CA 1
ATOM 2281 C C . THR A 1 286 ? 7.794 -25.718 20.354 1.00 50.91 286 THR A C 1
ATOM 2283 O O . THR A 1 286 ? 7.833 -26.946 20.331 1.00 50.91 286 THR A O 1
ATOM 2286 N N . VAL A 1 287 ? 8.360 -25.013 21.336 1.00 48.44 287 VAL A N 1
ATOM 2287 C CA . VAL A 1 287 ? 8.770 -25.627 22.597 1.00 48.44 287 VAL A CA 1
ATOM 2288 C C . VAL A 1 287 ? 7.470 -25.998 23.295 1.00 48.44 287 VAL A C 1
ATOM 2290 O O . VAL A 1 287 ? 6.886 -25.201 24.021 1.00 48.44 287 VAL A O 1
ATOM 2293 N N . THR A 1 288 ? 6.959 -27.188 22.995 1.00 43.75 288 THR A N 1
ATOM 2294 C CA . THR A 1 288 ? 5.950 -27.841 23.818 1.00 43.75 288 THR A CA 1
ATOM 2295 C C . THR A 1 288 ? 6.619 -28.137 25.148 1.00 43.75 288 THR A C 1
ATOM 2297 O O . THR A 1 288 ? 7.345 -29.122 25.280 1.00 43.75 288 THR A O 1
ATOM 2300 N N . THR A 1 289 ? 6.426 -27.244 26.113 1.00 44.09 289 THR A N 1
ATOM 2301 C CA . THR A 1 289 ? 6.618 -27.545 27.528 1.00 44.09 289 THR A CA 1
ATOM 2302 C C . THR A 1 289 ? 5.673 -28.694 27.871 1.00 44.09 289 THR A C 1
ATOM 2304 O O . THR A 1 289 ? 4.459 -28.494 27.935 1.00 44.09 289 THR A O 1
ATOM 2307 N N . ARG A 1 290 ? 6.232 -29.902 27.966 1.00 39.47 290 ARG A N 1
ATOM 2308 C CA . ARG A 1 290 ? 5.645 -31.016 28.711 1.00 39.47 290 ARG A CA 1
ATOM 2309 C C . ARG A 1 290 ? 5.991 -30.854 30.180 1.00 39.47 290 ARG A C 1
ATOM 2311 O O . ARG A 1 290 ? 7.129 -30.406 30.444 1.00 39.47 290 ARG A O 1
#

Organism: NCBI:txid48465

Secondary structure (DSSP, 8-state):
-HHHHHHHHHHHHHHHHHHHHHHHHHHHHHHHHHHHHHHHHHHHHHHHHHHHHHHHHHHHHHHHHHHHHHHHHHHHHHHHHHHHHHHHHHHHHHHHHHHHHHHHHHTTPEEEEEE-TTS-EEEEEEEEEEETTEEEEEETTEEEEEEGGGS-HHHHHHHTSS--S--TTHHHHHHHHHTTSS--S----------------S----HHHHHHHHHHHHHHHHHHHHHHHHHHHS---STTTTSPTTSHHHHHHHHHHHHHHHHHHHHHHHHHHHHHHHHHHTTS------

Foldseek 3Di:
DVVVVVVVVVVVVVVVVVVVVVVVVVVVVVVVVVVVVVVVVVVVVVVVVVVVVVVVVVVVVVVVVVVVVVVVVVVVVVVVVVVLVVVLVVLVVVVVVVLVVLQVVQQQPWDQWFQFLVRDTQGGWGFHHDDLFWTWTQGPVGIDIDTLVGGDPVVCVSNVNPDDRPPSPVSVVVVVVVVPPPDPDDDDDPPPPPPPPPPPPPPPQPLVRLLVVLVVLLVVLVVVLVVLVVVLVDDDDDPCPPDDPPDPVNVVVNVVSNVVSVVVSVVSVVVSVVSVVVSCVSVDPPPPPD

Radius of gyration: 43.65 Å; chains: 1; bounding box: 101×58×145 Å

pLDDT: mean 72.78, std 16.27, range [28.22, 92.38]

Sequence (290 aa):
MKSILGILFCVALVGFSFFTYLKDKQMEASQVRETTRRQLNLSKTALADRHSYVETLKRHYELQRRLYDSNQALVEARSVMVALNDAIETQKRAYQNIVEARRGSARGSVIEFLELPDGKVLRTAKVLNFDDTNLSVQTGDGILKIPAQDLPAHLKDYFRLDLIEPETTQALDTVVATSSTSFKDSAPKQFQYSNISMEPTGAELTYDEKVKVFGTHINAITKRINQLQQAKNAPFVGMDAHLKPGTAAYRHRQKDRAQRLDREIAILTSKRKVLEIQRKKFTSPTVTTR